Protein AF-A0A6A3J2Z6-F1 (afdb_monomer_lite)

Structure (mmCIF, N/CA/C/O backbone):
data_AF-A0A6A3J2Z6-F1
#
_entry.id   AF-A0A6A3J2Z6-F1
#
loop_
_atom_site.group_PDB
_atom_site.id
_atom_site.type_symbol
_atom_site.label_atom_id
_atom_site.label_alt_id
_atom_site.label_comp_id
_atom_site.label_asym_id
_atom_site.label_entity_id
_atom_site.label_seq_id
_atom_site.pdbx_PDB_ins_code
_atom_site.Cartn_x
_atom_site.Cartn_y
_atom_site.Cartn_z
_atom_site.occupancy
_atom_site.B_iso_or_equiv
_atom_site.auth_seq_id
_atom_site.auth_comp_id
_atom_site.auth_asym_id
_atom_site.auth_atom_id
_atom_site.pdbx_PDB_model_num
ATOM 1 N N . MET A 1 1 ? 20.392 -36.018 39.553 1.00 35.00 1 MET A N 1
ATOM 2 C CA . MET A 1 1 ? 20.629 -34.660 39.026 1.00 35.00 1 MET A CA 1
ATOM 3 C C . MET A 1 1 ? 20.339 -34.716 37.540 1.00 35.00 1 MET A C 1
ATOM 5 O O . MET A 1 1 ? 21.083 -35.356 36.814 1.00 35.00 1 MET A O 1
ATOM 9 N N . VAL A 1 2 ? 19.183 -34.194 37.135 1.00 28.31 2 VAL A N 1
ATOM 10 C CA . VAL A 1 2 ? 18.799 -34.062 35.722 1.00 28.31 2 VAL A CA 1
ATOM 11 C C . VAL A 1 2 ? 19.532 -32.827 35.190 1.00 28.31 2 VAL A C 1
ATOM 13 O O . VAL A 1 2 ? 19.501 -31.808 35.886 1.00 28.31 2 VAL A O 1
ATOM 16 N N . PRO A 1 3 ? 20.228 -32.885 34.041 1.00 30.48 3 PRO A N 1
ATOM 17 C CA . PRO A 1 3 ? 20.874 -31.704 33.498 1.00 30.48 3 PRO A CA 1
ATOM 18 C C . PRO A 1 3 ? 19.793 -30.725 33.042 1.00 30.48 3 PRO A C 1
ATOM 20 O O . PRO A 1 3 ? 18.889 -31.086 32.290 1.00 30.48 3 PRO A O 1
ATOM 23 N N . VAL A 1 4 ? 19.885 -29.495 33.537 1.00 34.03 4 VAL A N 1
ATOM 24 C CA . VAL A 1 4 ? 19.100 -28.358 33.064 1.00 34.03 4 VAL A CA 1
ATOM 25 C C . VAL A 1 4 ? 19.574 -28.057 31.645 1.00 34.03 4 VAL A C 1
ATOM 27 O O . VAL A 1 4 ? 20.723 -27.675 31.448 1.00 34.03 4 VAL A O 1
ATOM 30 N N . SER A 1 5 ? 18.709 -28.285 30.660 1.00 32.69 5 SER A N 1
ATOM 31 C CA . SER A 1 5 ? 18.915 -27.828 29.288 1.00 32.69 5 SER A CA 1
ATOM 32 C C . SER A 1 5 ? 18.876 -26.300 29.260 1.00 32.69 5 SER A C 1
ATOM 34 O O . SER A 1 5 ? 17.894 -25.701 29.704 1.00 32.69 5 SER A O 1
ATOM 36 N N . GLU A 1 6 ? 19.948 -25.691 28.758 1.00 30.75 6 GLU A N 1
ATOM 37 C CA . GLU A 1 6 ? 20.042 -24.259 28.475 1.00 30.75 6 GLU A CA 1
ATOM 38 C C . GLU A 1 6 ? 18.886 -23.795 27.567 1.00 30.75 6 GLU A C 1
ATOM 40 O O . GLU A 1 6 ? 18.442 -24.555 26.698 1.00 30.75 6 GLU A O 1
ATOM 45 N N . PRO A 1 7 ? 18.375 -22.562 27.736 1.00 38.91 7 PRO A N 1
ATOM 46 C CA . PRO A 1 7 ? 17.368 -22.021 26.839 1.00 38.91 7 PRO A CA 1
ATOM 47 C C . PRO A 1 7 ? 18.008 -21.784 25.468 1.00 38.91 7 PRO A C 1
ATOM 49 O O . PRO A 1 7 ? 18.935 -20.986 25.336 1.00 38.91 7 PRO A O 1
ATOM 52 N N . SER A 1 8 ? 17.507 -22.479 24.446 1.00 37.16 8 SER A N 1
ATOM 53 C CA . SER A 1 8 ? 17.857 -22.229 23.049 1.00 37.16 8 SER A CA 1
ATOM 54 C C . SER A 1 8 ? 17.660 -20.745 22.742 1.00 37.16 8 SER A C 1
ATOM 56 O O . SER A 1 8 ? 16.543 -20.234 22.862 1.00 37.16 8 SER A O 1
ATOM 58 N N . SER A 1 9 ? 18.736 -20.056 22.365 1.00 37.69 9 SER A N 1
ATOM 59 C CA . SER A 1 9 ? 18.684 -18.682 21.877 1.00 37.69 9 SER A CA 1
ATOM 60 C C . SER A 1 9 ? 17.656 -18.587 20.751 1.00 37.69 9 SER A C 1
ATOM 62 O O . SER A 1 9 ? 17.741 -19.324 19.770 1.00 37.69 9 SER A O 1
ATOM 64 N N . PHE A 1 10 ? 16.672 -17.707 20.912 1.00 38.03 10 PHE A N 1
ATOM 65 C CA . PHE A 1 10 ? 15.688 -17.385 19.886 1.00 38.03 10 PHE A CA 1
ATOM 66 C C . PHE A 1 10 ? 16.428 -16.741 18.707 1.00 38.03 10 PHE A C 1
ATOM 68 O O . PHE A 1 10 ? 16.748 -15.554 18.751 1.00 38.03 10 PHE A O 1
ATOM 75 N N . ASP A 1 11 ? 16.776 -17.534 17.695 1.00 44.59 11 ASP A N 1
ATOM 76 C CA . ASP A 1 11 ? 17.446 -17.037 16.496 1.00 44.59 11 ASP A CA 1
ATOM 77 C C . ASP A 1 11 ? 16.417 -16.349 15.592 1.00 44.59 11 ASP A C 1
ATOM 79 O O . ASP A 1 11 ? 15.784 -16.947 14.719 1.00 44.59 11 ASP A O 1
ATOM 83 N N . SER A 1 12 ? 16.207 -15.063 15.860 1.00 43.28 12 SER A N 1
ATOM 84 C CA . SER A 1 12 ? 15.332 -14.203 15.072 1.00 43.28 12 SER A CA 1
ATOM 85 C C . SER A 1 12 ? 15.779 -14.081 13.612 1.00 43.28 12 SER A C 1
ATOM 87 O O . SER A 1 12 ? 14.929 -13.827 12.767 1.00 43.28 12 SER A O 1
ATOM 89 N N . ALA A 1 13 ? 17.063 -14.290 13.291 1.00 43.94 13 ALA A N 1
ATOM 90 C CA . ALA A 1 13 ? 17.566 -14.181 11.921 1.00 43.94 13 ALA A CA 1
ATOM 91 C C . ALA A 1 13 ? 17.138 -15.380 11.058 1.00 43.94 13 ALA A C 1
ATOM 93 O O . ALA A 1 13 ? 16.646 -15.186 9.949 1.00 43.94 13 ALA A O 1
ATOM 94 N N . ALA A 1 14 ? 17.203 -16.600 11.599 1.00 47.66 14 ALA A N 1
ATOM 95 C CA . ALA A 1 14 ? 16.723 -17.805 10.911 1.00 47.66 14 ALA A CA 1
ATOM 96 C C . ALA A 1 14 ? 15.186 -17.852 10.747 1.00 47.66 14 ALA A C 1
ATOM 98 O O . ALA A 1 14 ? 14.664 -18.517 9.851 1.00 47.66 14 ALA A O 1
ATOM 99 N N . LEU A 1 15 ? 14.435 -17.156 11.611 1.00 48.47 15 LEU A N 1
ATOM 100 C CA . LEU A 1 15 ? 12.987 -16.963 11.446 1.00 48.47 15 LEU A CA 1
ATOM 101 C C . LEU A 1 15 ? 12.661 -15.902 10.386 1.00 48.47 15 LEU A C 1
ATOM 103 O O . LEU A 1 15 ? 11.693 -16.086 9.653 1.00 48.47 15 LEU A O 1
ATOM 107 N N . LEU A 1 16 ? 13.468 -14.838 10.279 1.00 51.69 16 LEU A N 1
ATOM 108 C CA . LEU A 1 16 ? 13.320 -13.792 9.258 1.00 51.69 16 LEU A CA 1
ATOM 109 C C . LEU A 1 16 ? 13.459 -14.331 7.831 1.00 51.69 16 LEU A C 1
ATOM 111 O O . LEU A 1 16 ? 12.714 -13.908 6.957 1.00 51.69 16 LEU A O 1
ATOM 115 N N . GLU A 1 17 ? 14.324 -15.325 7.620 1.00 54.25 17 GLU A N 1
ATOM 116 C CA . GLU A 1 17 ? 14.513 -16.001 6.325 1.00 54.25 17 GLU A CA 1
ATOM 117 C C . GLU A 1 17 ? 13.274 -16.803 5.859 1.00 54.25 17 GLU A C 1
ATOM 119 O O . GLU A 1 17 ? 13.189 -17.215 4.706 1.00 54.25 17 GLU A O 1
ATOM 124 N N . LYS A 1 18 ? 12.287 -17.028 6.743 1.00 63.25 18 LYS A N 1
ATOM 125 C CA . LYS A 1 18 ? 11.022 -17.722 6.431 1.00 63.25 18 LYS A CA 1
ATOM 126 C C . LYS A 1 18 ? 9.828 -16.792 6.207 1.00 63.25 18 LYS A C 1
ATOM 128 O O . LYS A 1 18 ? 8.737 -17.292 5.917 1.00 63.25 18 LYS A O 1
ATOM 133 N N . TYR A 1 19 ? 9.980 -15.486 6.400 1.00 77.88 19 TYR A N 1
ATOM 134 C CA . TYR A 1 19 ? 8.884 -14.534 6.229 1.00 77.88 19 TYR A CA 1
ATOM 135 C C . TYR A 1 19 ? 8.905 -13.910 4.843 1.00 77.88 19 TYR A C 1
ATOM 137 O O . TYR A 1 19 ? 9.951 -13.850 4.199 1.00 77.88 19 TYR A O 1
ATOM 145 N N . ALA A 1 20 ? 7.739 -13.448 4.396 1.00 84.50 20 ALA A N 1
ATOM 146 C CA . ALA A 1 20 ? 7.676 -12.715 3.149 1.00 84.50 20 ALA A CA 1
ATOM 147 C C . ALA A 1 20 ? 8.437 -11.391 3.273 1.00 84.50 20 ALA A C 1
ATOM 149 O O . ALA A 1 20 ? 8.492 -10.754 4.329 1.00 84.50 20 ALA A O 1
ATOM 150 N N . THR A 1 21 ? 8.997 -10.971 2.157 1.00 87.00 21 THR A N 1
ATOM 151 C CA . THR A 1 21 ? 9.512 -9.626 1.932 1.00 87.00 21 THR A CA 1
ATOM 152 C C . THR A 1 21 ? 8.430 -8.778 1.260 1.00 87.00 21 THR A C 1
ATOM 154 O O . THR A 1 21 ? 7.471 -9.345 0.731 1.00 87.00 21 THR A O 1
ATOM 157 N N . PRO A 1 22 ? 8.527 -7.438 1.250 1.00 86.38 22 PRO A N 1
ATOM 158 C CA . PRO A 1 22 ? 7.610 -6.604 0.474 1.00 86.38 22 PRO A CA 1
ATOM 159 C C . PRO A 1 22 ? 7.348 -7.085 -0.963 1.00 86.38 22 PRO A C 1
ATOM 161 O O . PRO A 1 22 ? 6.192 -7.078 -1.389 1.00 86.38 22 PRO A O 1
ATOM 164 N N . ALA A 1 23 ? 8.376 -7.559 -1.673 1.00 86.75 23 ALA A N 1
ATOM 165 C CA . ALA A 1 23 ? 8.265 -8.057 -3.043 1.00 86.75 23 ALA A CA 1
ATOM 166 C C . ALA A 1 23 ? 7.595 -9.439 -3.163 1.00 86.75 23 ALA A C 1
ATOM 168 O O . ALA A 1 23 ? 7.017 -9.750 -4.202 1.00 86.75 23 ALA A O 1
ATOM 169 N N . THR A 1 24 ? 7.668 -10.273 -2.121 1.00 88.19 24 THR A N 1
ATOM 170 C CA . THR A 1 24 ? 7.129 -11.650 -2.120 1.00 88.19 24 THR A CA 1
ATOM 171 C C . THR A 1 24 ? 5.833 -11.801 -1.318 1.00 88.19 24 THR A C 1
ATOM 173 O O . THR A 1 24 ? 5.233 -12.877 -1.295 1.00 88.19 24 THR A O 1
ATOM 176 N N . ALA A 1 25 ? 5.382 -10.731 -0.662 1.00 88.56 25 ALA A N 1
ATOM 177 C CA . ALA A 1 25 ? 4.194 -10.724 0.177 1.00 88.56 25 ALA A CA 1
ATOM 178 C C . ALA A 1 25 ? 2.913 -10.971 -0.618 1.00 88.56 25 ALA A C 1
ATOM 180 O O . ALA A 1 25 ? 2.627 -10.303 -1.613 1.00 88.56 25 ALA A O 1
ATOM 181 N N . ILE A 1 26 ? 2.077 -11.863 -0.092 1.00 88.19 26 ILE A N 1
ATOM 182 C CA . ILE A 1 26 ? 0.761 -12.150 -0.648 1.00 88.19 26 ILE A CA 1
ATOM 183 C C . ILE A 1 26 ? -0.185 -11.001 -0.287 1.00 88.19 26 ILE A C 1
ATOM 185 O O . ILE A 1 26 ? -0.311 -10.617 0.881 1.00 88.19 26 ILE A O 1
ATOM 189 N N . SER A 1 27 ? -0.882 -10.474 -1.290 1.00 87.62 27 SER A N 1
ATOM 190 C CA . SER A 1 27 ? -1.967 -9.517 -1.089 1.00 87.62 27 SER A CA 1
ATOM 191 C C . SER A 1 27 ? -3.128 -10.169 -0.334 1.00 87.62 27 SER A C 1
ATOM 193 O O . SER A 1 27 ? -3.641 -11.215 -0.735 1.00 87.62 27 SER A O 1
ATOM 195 N N . THR A 1 28 ? -3.598 -9.542 0.745 1.00 84.88 28 THR A N 1
ATOM 196 C CA . THR A 1 28 ? -4.831 -9.977 1.433 1.00 84.88 28 THR A CA 1
ATOM 197 C C . THR A 1 28 ? -6.108 -9.565 0.696 1.00 84.88 28 THR A C 1
ATOM 199 O O . THR A 1 28 ? -7.210 -9.996 1.060 1.00 84.88 28 THR A O 1
ATOM 202 N N . VAL A 1 29 ? -5.986 -8.733 -0.344 1.00 85.50 29 VAL A N 1
ATOM 203 C CA . VAL A 1 29 ? -7.112 -8.255 -1.145 1.00 85.50 29 VAL A CA 1
ATOM 204 C C . VAL A 1 29 ? -7.494 -9.322 -2.166 1.00 85.50 29 VAL A C 1
ATOM 206 O O . VAL A 1 29 ? -6.744 -9.636 -3.082 1.00 85.50 29 VAL A O 1
ATOM 209 N N . THR A 1 30 ? -8.708 -9.847 -2.034 1.00 85.00 30 THR A N 1
ATOM 210 C CA . THR A 1 30 ? -9.296 -10.800 -2.982 1.00 85.00 30 THR A CA 1
ATOM 211 C C . THR A 1 30 ? -10.281 -10.089 -3.901 1.00 85.00 30 THR A C 1
ATOM 213 O O . THR A 1 30 ? -10.909 -9.106 -3.508 1.00 85.00 30 THR A O 1
ATOM 216 N N . SER A 1 31 ? -10.420 -10.553 -5.143 1.00 85.50 31 SER A N 1
ATOM 217 C CA . SER A 1 31 ? -11.353 -9.957 -6.105 1.00 85.50 31 SER A CA 1
ATOM 218 C C . SER A 1 31 ? -12.804 -10.133 -5.636 1.00 85.50 31 SER A C 1
ATOM 220 O O . SER A 1 31 ? -13.314 -11.249 -5.561 1.00 85.50 31 SER A O 1
ATOM 222 N N . THR A 1 32 ? -13.479 -9.023 -5.333 1.00 83.44 32 THR A N 1
ATOM 223 C CA . THR A 1 32 ? -14.907 -8.976 -4.961 1.00 83.44 32 THR A CA 1
ATOM 224 C C . THR A 1 32 ? -15.777 -8.427 -6.088 1.00 83.44 32 THR A C 1
ATOM 226 O O . THR A 1 32 ? -16.997 -8.598 -6.091 1.00 83.44 32 THR A O 1
ATOM 229 N N . TYR A 1 33 ? -15.149 -7.792 -7.077 1.00 81.31 33 TYR A N 1
ATOM 230 C CA . TYR A 1 33 ? -15.789 -7.298 -8.284 1.00 81.31 33 TYR A CA 1
ATOM 231 C C . TYR A 1 33 ? -15.224 -8.046 -9.494 1.00 81.31 33 TYR A C 1
ATOM 233 O O . TYR A 1 33 ? -14.012 -8.214 -9.619 1.00 81.31 33 TYR A O 1
ATOM 241 N N . ARG A 1 34 ? -16.085 -8.489 -10.417 1.00 79.38 34 ARG A N 1
ATOM 242 C CA . ARG A 1 34 ? -15.624 -9.099 -11.676 1.00 79.38 34 ARG A CA 1
ATOM 243 C C . ARG A 1 34 ? -14.929 -8.038 -12.524 1.00 79.38 34 ARG A C 1
ATOM 245 O O . ARG A 1 34 ? -15.460 -6.944 -12.683 1.00 79.38 34 ARG A O 1
ATOM 252 N N . ASN A 1 35 ? -13.756 -8.335 -13.075 1.00 70.94 35 ASN A N 1
ATOM 253 C CA . ASN A 1 35 ? -13.040 -7.398 -13.944 1.00 70.94 35 ASN A CA 1
ATOM 254 C C . ASN A 1 35 ? -13.702 -7.360 -15.331 1.00 70.94 35 ASN A C 1
ATOM 256 O O . ASN A 1 35 ? -13.255 -8.025 -16.260 1.00 70.94 35 ASN A O 1
ATOM 260 N N . TRP A 1 36 ? -14.814 -6.632 -15.452 1.00 67.81 36 TRP A N 1
ATOM 261 C CA . TRP A 1 36 ? -15.445 -6.364 -16.742 1.00 67.81 36 TRP A CA 1
ATOM 262 C C . TRP A 1 36 ? -14.705 -5.228 -17.459 1.00 67.81 36 TRP A C 1
ATOM 264 O O . TRP A 1 36 ? -14.230 -4.266 -16.833 1.00 67.81 36 TRP A O 1
ATOM 274 N N . VAL A 1 37 ? -14.634 -5.336 -18.787 1.00 64.50 37 VAL A N 1
ATOM 275 C CA . VAL A 1 37 ? -14.368 -4.185 -19.653 1.00 64.50 37 VAL A CA 1
ATOM 276 C C . VAL A 1 37 ? -15.559 -3.245 -19.458 1.00 64.50 37 VAL A C 1
ATOM 278 O O . VAL A 1 37 ? -16.705 -3.673 -19.599 1.00 64.50 37 VAL A O 1
ATOM 281 N N . GLY A 1 38 ? -15.301 -2.019 -19.003 1.00 65.88 38 GLY A N 1
ATOM 282 C CA . GLY A 1 38 ? -16.355 -1.036 -18.752 1.00 65.88 38 GLY A CA 1
ATOM 283 C C . GLY A 1 38 ? -17.098 -0.642 -20.030 1.00 65.88 38 GLY A C 1
ATOM 284 O O . GLY A 1 38 ? -16.712 -1.075 -21.118 1.00 65.88 38 GLY A O 1
ATOM 285 N N . PRO A 1 39 ? -18.149 0.192 -19.931 1.00 65.50 39 PRO A N 1
ATOM 286 C CA . PRO A 1 39 ? -18.712 0.824 -21.115 1.00 65.50 39 PRO A CA 1
ATOM 287 C C . PRO A 1 39 ? -17.589 1.552 -21.861 1.00 65.50 39 PRO A C 1
ATOM 289 O O . PRO A 1 39 ? -16.815 2.295 -21.261 1.00 65.50 39 PRO A O 1
ATOM 292 N N . TRP A 1 40 ? -17.462 1.266 -23.156 1.00 58.56 40 TRP A N 1
ATOM 293 C CA . TRP A 1 40 ? -16.424 1.854 -23.994 1.00 58.56 40 TRP A CA 1
ATOM 294 C C . TRP A 1 40 ? -16.702 3.349 -24.163 1.00 58.56 40 TRP A C 1
ATOM 296 O O . TRP A 1 40 ? -17.740 3.728 -24.706 1.00 58.56 40 TRP A O 1
ATOM 306 N N . SER A 1 41 ? -15.779 4.185 -23.694 1.00 57.91 41 SER A N 1
ATOM 307 C CA . SER A 1 41 ? -15.794 5.629 -23.911 1.00 57.91 41 SER A CA 1
ATOM 308 C C . SER A 1 41 ? -14.766 5.987 -24.974 1.00 57.91 41 SER A C 1
ATOM 310 O O . SER A 1 41 ? -13.614 5.565 -24.896 1.00 57.91 41 SER A O 1
ATOM 312 N N . MET A 1 42 ? -15.157 6.793 -25.957 1.00 59.59 42 MET A N 1
ATOM 313 C CA . MET A 1 42 ? -14.209 7.303 -26.941 1.00 59.59 42 MET A CA 1
ATOM 314 C C . MET A 1 42 ? -13.412 8.451 -26.311 1.00 59.59 42 MET A C 1
ATOM 316 O O . MET A 1 42 ? -14.011 9.418 -25.842 1.00 59.59 42 MET A O 1
ATOM 320 N N . SER A 1 43 ? -12.077 8.355 -26.308 1.00 62.75 43 SER A N 1
ATOM 321 C CA . SER A 1 43 ? -11.201 9.442 -25.846 1.00 62.75 43 SER A CA 1
ATOM 322 C C . SER A 1 43 ? -11.527 10.765 -26.565 1.00 62.75 43 SER A C 1
ATOM 324 O O . SER A 1 43 ? -12.056 10.770 -27.678 1.00 62.75 43 SER A O 1
ATOM 326 N N . SER A 1 44 ? -11.230 11.913 -25.958 1.00 64.31 44 SER A N 1
ATOM 327 C CA . SER A 1 44 ? -11.282 13.197 -26.672 1.00 64.31 44 SER A CA 1
ATOM 328 C C . SER A 1 44 ? -10.069 13.407 -27.581 1.00 64.31 44 SER A C 1
ATOM 330 O O . SER A 1 44 ? -10.162 14.161 -28.546 1.00 64.31 44 SER A O 1
ATOM 332 N N . ASP A 1 45 ? -8.943 12.749 -27.285 1.00 64.44 45 ASP A N 1
ATOM 333 C CA . ASP A 1 45 ? -7.722 12.827 -28.088 1.00 64.44 45 ASP A CA 1
ATOM 334 C C . ASP A 1 45 ? -7.837 11.961 -29.350 1.00 64.44 45 ASP A C 1
ATOM 336 O O . ASP A 1 45 ? -8.479 10.907 -29.344 1.00 64.44 45 ASP A O 1
ATOM 340 N N . THR A 1 46 ? -7.213 12.393 -30.443 1.00 67.38 46 THR A N 1
ATOM 341 C CA . THR A 1 46 ? -7.186 11.674 -31.729 1.00 67.38 46 THR A CA 1
ATOM 342 C C . THR A 1 46 ? -5.994 10.723 -31.866 1.00 67.38 46 THR A C 1
ATOM 344 O O . THR A 1 46 ? -6.101 9.736 -32.599 1.00 67.38 46 THR A O 1
ATOM 347 N N . SER A 1 47 ? -4.942 10.941 -31.072 1.00 69.19 47 SER A N 1
ATOM 348 C CA . SER A 1 47 ? -3.762 10.084 -30.950 1.00 69.19 47 SER A CA 1
ATOM 349 C C . SER A 1 47 ? -3.196 10.077 -29.521 1.00 69.19 47 SER A C 1
ATOM 351 O O . SER A 1 47 ? -3.501 10.956 -28.705 1.00 69.19 47 SER A O 1
ATOM 353 N N . CYS A 1 48 ? -2.352 9.093 -29.203 1.00 70.00 48 CYS A N 1
ATOM 354 C CA . CYS A 1 48 ? -1.513 9.092 -28.003 1.00 70.00 48 CYS A CA 1
ATOM 355 C C . CYS A 1 48 ? -0.077 8.661 -28.324 1.00 70.00 48 CYS A C 1
ATOM 357 O O . CYS A 1 48 ? 0.142 7.846 -29.213 1.00 70.00 48 CYS A O 1
ATOM 359 N N . TYR A 1 49 ? 0.911 9.176 -27.590 1.00 70.62 49 TYR A N 1
ATOM 360 C CA . TYR A 1 49 ? 2.304 8.757 -27.767 1.00 70.62 49 TYR A CA 1
ATOM 361 C C . TYR A 1 49 ? 2.552 7.371 -27.175 1.00 70.62 49 TYR A C 1
ATOM 363 O O . TYR A 1 49 ? 2.023 7.029 -26.116 1.00 70.62 49 TYR A O 1
ATOM 371 N N . ARG A 1 50 ? 3.405 6.604 -27.852 1.00 72.50 50 ARG A N 1
ATOM 372 C CA . ARG A 1 50 ? 3.970 5.357 -27.352 1.00 72.50 50 ARG A CA 1
ATOM 373 C C . ARG A 1 50 ? 5.123 5.692 -26.423 1.00 72.50 50 ARG A C 1
ATOM 375 O O . ARG A 1 50 ? 6.083 6.351 -26.817 1.00 72.50 50 ARG A O 1
ATOM 382 N N . GLU A 1 51 ? 5.025 5.229 -25.186 1.00 73.06 51 GLU A N 1
ATOM 383 C CA . GLU A 1 51 ? 6.169 5.197 -24.286 1.00 73.06 51 GLU A CA 1
ATOM 384 C C . GLU A 1 51 ? 7.241 4.274 -24.877 1.00 73.06 51 GLU A C 1
ATOM 386 O O . GLU A 1 51 ? 6.924 3.178 -25.349 1.00 73.06 51 GLU A O 1
ATOM 391 N N . ALA A 1 52 ? 8.493 4.728 -24.878 1.00 78.75 52 ALA A N 1
ATOM 392 C CA . ALA A 1 52 ? 9.604 3.993 -25.456 1.00 78.75 52 ALA A CA 1
ATOM 393 C C . ALA A 1 52 ? 10.829 4.038 -24.544 1.00 78.75 52 ALA A C 1
ATOM 395 O O . ALA A 1 52 ? 11.202 5.104 -24.055 1.00 78.75 52 ALA A O 1
ATOM 396 N N . HIS A 1 53 ? 11.477 2.887 -24.381 1.00 77.00 53 HIS A N 1
ATOM 397 C CA . HIS A 1 53 ? 12.671 2.718 -23.553 1.00 77.00 53 HIS A CA 1
ATOM 398 C C . HIS A 1 53 ? 13.777 2.034 -24.351 1.00 77.00 53 HIS A C 1
ATOM 400 O O . HIS A 1 53 ? 13.512 1.133 -25.146 1.00 77.00 53 HIS A O 1
ATOM 406 N N . ILE A 1 54 ? 15.027 2.448 -24.158 1.00 81.38 54 ILE A N 1
ATOM 407 C CA . ILE A 1 54 ? 16.181 1.760 -24.749 1.00 81.38 54 ILE A CA 1
ATOM 408 C C . ILE A 1 54 ? 16.528 0.603 -23.810 1.00 81.38 54 ILE A C 1
ATOM 410 O O . ILE A 1 54 ? 17.129 0.842 -22.778 1.00 81.38 54 ILE A O 1
ATOM 414 N N . MET A 1 55 ? 16.125 -0.628 -24.136 1.00 79.12 55 MET A N 1
ATOM 415 C CA . MET A 1 55 ? 16.293 -1.788 -23.247 1.00 79.12 55 MET A CA 1
ATOM 416 C C . MET A 1 55 ? 16.714 -3.030 -24.026 1.00 79.12 55 MET A C 1
ATOM 418 O O . MET A 1 55 ? 16.199 -3.275 -25.116 1.00 79.12 55 MET A O 1
ATOM 422 N N . ASP A 1 56 ? 17.538 -3.893 -23.433 1.00 82.38 56 ASP A N 1
ATOM 423 C CA . ASP A 1 56 ? 17.948 -5.162 -24.055 1.00 82.38 56 ASP A CA 1
ATOM 424 C C . ASP A 1 56 ? 16.836 -6.215 -24.088 1.00 82.38 56 ASP A C 1
ATOM 426 O O . ASP A 1 56 ? 16.836 -7.090 -24.949 1.00 82.38 56 ASP A O 1
ATOM 430 N N . THR A 1 57 ? 15.841 -6.127 -23.204 1.00 87.44 57 THR A N 1
ATOM 431 C CA . THR A 1 57 ? 14.667 -7.017 -23.161 1.00 87.44 57 THR A CA 1
ATOM 432 C C . THR A 1 57 ? 13.406 -6.182 -22.989 1.00 87.44 57 THR A C 1
ATOM 434 O O . THR A 1 57 ? 13.363 -5.322 -22.114 1.00 87.44 57 THR A O 1
ATOM 437 N N . CYS A 1 58 ? 12.390 -6.417 -23.823 1.00 84.81 58 CYS A N 1
ATOM 438 C CA . CYS A 1 58 ? 11.134 -5.680 -23.732 1.00 84.81 58 CYS A CA 1
ATOM 439 C C . CYS A 1 58 ? 10.178 -6.310 -22.714 1.00 84.81 58 CYS A C 1
ATOM 441 O O . CYS A 1 58 ? 10.013 -7.533 -22.722 1.00 84.81 58 CYS A O 1
ATOM 443 N N . PRO A 1 59 ? 9.528 -5.498 -21.859 1.00 84.25 59 PRO A N 1
ATOM 444 C CA . PRO A 1 59 ? 8.430 -5.962 -21.017 1.00 84.25 59 PRO A CA 1
ATOM 445 C C . PRO A 1 59 ? 7.262 -6.519 -21.846 1.00 84.25 59 PRO A C 1
ATOM 447 O O . PRO A 1 59 ? 7.118 -6.198 -23.021 1.00 84.25 59 PRO A O 1
ATOM 450 N N . ARG A 1 60 ? 6.372 -7.301 -21.219 1.00 79.88 60 ARG A N 1
ATOM 451 C CA . ARG A 1 60 ? 5.280 -8.032 -21.904 1.00 79.88 60 ARG A CA 1
ATOM 452 C C . ARG A 1 60 ? 4.312 -7.193 -22.747 1.00 79.88 60 ARG A C 1
ATOM 454 O O . ARG A 1 60 ? 3.668 -7.772 -23.604 1.00 79.88 60 ARG A O 1
ATOM 461 N N . ASN A 1 61 ? 4.196 -5.893 -22.484 1.00 77.62 61 ASN A N 1
ATOM 462 C CA . ASN A 1 61 ? 3.303 -4.980 -23.213 1.00 77.62 61 ASN A CA 1
ATOM 463 C C . ASN A 1 61 ? 4.090 -4.009 -24.109 1.00 77.62 61 ASN A C 1
ATOM 465 O O . ASN A 1 61 ? 3.624 -2.904 -24.379 1.00 77.62 61 ASN A O 1
ATOM 469 N N . PHE A 1 62 ? 5.330 -4.355 -24.457 1.00 84.25 62 PHE A N 1
ATOM 470 C CA . PHE A 1 62 ? 6.199 -3.549 -25.299 1.00 84.25 62 PHE A CA 1
ATOM 471 C C . PHE A 1 62 ? 6.724 -4.392 -26.459 1.00 84.25 62 PHE A C 1
ATOM 473 O O . PHE A 1 62 ? 7.296 -5.463 -26.258 1.00 84.25 62 PHE A O 1
ATOM 480 N N . ASP A 1 63 ? 6.630 -3.840 -27.660 1.00 85.56 63 ASP A N 1
ATOM 481 C CA . ASP A 1 63 ? 7.199 -4.415 -28.866 1.00 85.56 63 ASP A CA 1
ATOM 482 C C . ASP A 1 63 ? 8.633 -3.940 -29.088 1.00 85.56 63 ASP A C 1
ATOM 484 O O . ASP A 1 63 ? 8.987 -2.774 -28.876 1.00 85.56 63 ASP A O 1
ATOM 488 N N . ARG A 1 64 ? 9.475 -4.853 -29.575 1.00 87.19 64 ARG A N 1
ATOM 489 C CA . ARG A 1 64 ? 10.840 -4.542 -29.997 1.00 87.19 64 ARG A CA 1
ATOM 490 C C . ARG A 1 64 ? 10.820 -3.773 -31.316 1.00 87.19 64 ARG A C 1
ATOM 492 O O . ARG A 1 64 ? 10.419 -4.302 -32.349 1.00 87.19 64 ARG A O 1
ATOM 499 N N . ASN A 1 65 ? 11.388 -2.572 -31.309 1.00 82.06 65 ASN A N 1
ATOM 500 C CA . ASN A 1 65 ? 11.797 -1.881 -32.523 1.00 82.06 65 ASN A CA 1
ATOM 501 C C . ASN A 1 65 ? 13.265 -2.206 -32.843 1.00 82.06 65 ASN A C 1
ATOM 503 O O . ASN A 1 65 ? 14.187 -1.640 -32.251 1.00 82.06 65 ASN A O 1
ATOM 507 N N . GLU A 1 66 ? 13.470 -3.114 -33.799 1.00 81.94 66 GLU A N 1
ATOM 508 C CA . GLU A 1 66 ? 14.794 -3.596 -34.234 1.00 81.94 66 GLU A CA 1
ATOM 509 C C . GLU A 1 66 ? 15.671 -2.498 -34.864 1.00 81.94 66 GLU A C 1
ATOM 511 O O . GLU A 1 66 ? 16.895 -2.597 -34.863 1.00 81.94 66 GLU A O 1
ATOM 516 N N . LEU A 1 67 ? 15.073 -1.433 -35.414 1.00 78.81 67 LEU A N 1
ATOM 517 C CA . LEU A 1 67 ? 15.830 -0.364 -36.079 1.00 78.81 67 LEU A CA 1
ATOM 518 C C . LEU A 1 67 ? 16.500 0.582 -35.081 1.00 78.81 67 LEU A C 1
ATOM 520 O O . LEU A 1 67 ? 17.559 1.138 -35.368 1.00 78.81 67 LEU A O 1
ATOM 524 N N . THR A 1 68 ? 15.869 0.792 -33.930 1.00 76.00 68 THR A N 1
ATOM 525 C CA . THR A 1 68 ? 16.318 1.743 -32.907 1.00 76.00 68 THR A CA 1
ATOM 526 C C . THR A 1 68 ? 16.782 1.057 -31.624 1.00 76.00 68 THR A C 1
ATOM 528 O O . THR A 1 68 ? 17.216 1.751 -30.710 1.00 76.00 68 THR A O 1
ATOM 531 N N . ASN A 1 69 ? 16.717 -0.281 -31.549 1.00 79.56 69 ASN A N 1
ATOM 532 C CA . ASN A 1 69 ? 16.978 -1.072 -30.340 1.00 79.56 69 ASN A CA 1
ATOM 533 C C . ASN A 1 69 ? 16.208 -0.546 -29.122 1.00 79.56 69 ASN A C 1
ATOM 535 O O . ASN A 1 69 ? 16.743 -0.406 -28.024 1.00 79.56 69 ASN A O 1
ATOM 539 N N . THR A 1 70 ? 14.930 -0.234 -29.324 1.00 81.00 70 THR A N 1
ATOM 540 C CA . THR A 1 70 ? 14.061 0.297 -28.269 1.00 81.00 70 THR A CA 1
ATOM 541 C C . THR A 1 70 ? 12.809 -0.553 -28.120 1.00 81.00 70 THR A C 1
ATOM 543 O O . THR A 1 70 ? 12.388 -1.229 -29.055 1.00 81.00 70 THR A O 1
ATOM 546 N N . CYS A 1 71 ? 12.241 -0.550 -26.924 1.00 81.94 71 CYS A N 1
ATOM 547 C CA . CYS A 1 71 ? 10.991 -1.204 -26.573 1.00 81.94 71 CYS A CA 1
ATOM 548 C C . CYS A 1 71 ? 9.890 -0.160 -26.572 1.00 81.94 71 CYS A C 1
ATOM 550 O O . CYS A 1 71 ? 10.017 0.833 -25.860 1.00 81.94 71 CYS A O 1
ATOM 552 N N . TRP A 1 72 ? 8.852 -0.349 -27.383 1.00 80.88 72 TRP A N 1
ATOM 553 C CA . TRP A 1 72 ? 7.761 0.609 -27.566 1.00 80.88 72 TRP A CA 1
ATOM 554 C C . TRP A 1 72 ? 6.474 -0.006 -27.057 1.00 80.88 72 TRP A C 1
ATOM 556 O O . TRP A 1 72 ? 6.139 -1.115 -27.453 1.00 80.88 72 TRP A O 1
ATOM 566 N N . THR A 1 73 ? 5.748 0.703 -26.199 1.00 81.00 73 THR A N 1
ATOM 567 C CA . THR A 1 73 ? 4.497 0.187 -25.634 1.00 81.00 73 THR A CA 1
ATOM 568 C C . THR A 1 73 ? 3.519 -0.194 -26.747 1.00 81.00 73 THR A C 1
ATOM 570 O O . THR A 1 73 ? 3.444 0.489 -27.776 1.00 81.00 73 THR A O 1
ATOM 573 N N . GLU A 1 74 ? 2.799 -1.296 -26.570 1.00 82.25 74 GLU A N 1
ATOM 574 C CA . GLU A 1 74 ? 1.722 -1.705 -27.466 1.00 82.25 74 GLU A CA 1
ATOM 575 C C . GLU A 1 74 ? 0.632 -0.629 -27.504 1.00 82.25 74 GLU A C 1
ATOM 577 O O . GLU A 1 74 ? 0.331 0.041 -26.508 1.00 82.25 74 GLU A O 1
ATOM 582 N N . CYS A 1 75 ? 0.014 -0.456 -28.670 1.00 79.50 75 CYS A N 1
ATOM 583 C CA . CYS A 1 75 ? -1.050 0.520 -28.798 1.00 79.50 75 CYS A CA 1
ATOM 584 C C . CYS A 1 75 ? -2.318 0.089 -28.043 1.00 79.50 75 CYS A C 1
ATOM 586 O O . CYS A 1 75 ? -2.789 -1.040 -28.201 1.00 79.50 75 CYS A O 1
ATOM 588 N N . PRO A 1 76 ? -2.929 0.986 -27.245 1.00 75.00 76 PRO A N 1
ATOM 589 C CA . PRO A 1 76 ? -4.143 0.656 -26.515 1.00 75.00 76 PRO A CA 1
ATOM 590 C C . PRO A 1 76 ? -5.313 0.447 -27.483 1.00 75.00 76 PRO A C 1
ATOM 592 O O . PRO A 1 76 ? -5.360 1.029 -28.565 1.00 75.00 76 PRO A O 1
ATOM 595 N N . MET A 1 77 ? -6.333 -0.303 -27.055 1.00 73.12 77 MET A N 1
ATOM 596 C CA . MET A 1 77 ? -7.524 -0.574 -27.879 1.00 73.12 77 MET A CA 1
ATOM 597 C C . MET A 1 77 ? -8.261 0.691 -28.360 1.00 73.12 77 MET A C 1
ATOM 599 O O . MET A 1 77 ? -8.970 0.640 -29.362 1.00 73.12 77 MET A O 1
ATOM 603 N N . GLU A 1 78 ? -8.119 1.820 -27.659 1.00 70.94 78 GLU A N 1
ATOM 604 C CA . GLU A 1 78 ? -8.682 3.119 -28.067 1.00 70.94 78 GLU A CA 1
ATOM 605 C C . GLU A 1 78 ? -7.978 3.717 -29.298 1.00 70.94 78 GLU A C 1
ATOM 607 O O . GLU A 1 78 ? -8.608 4.419 -30.092 1.00 70.94 78 GLU A O 1
ATOM 612 N N . PHE A 1 79 ? -6.692 3.408 -29.473 1.00 77.94 79 PHE A N 1
ATOM 613 C CA . PHE A 1 79 ? -5.825 3.908 -30.537 1.00 77.94 79 PHE A CA 1
ATOM 614 C C . PHE A 1 79 ? -5.055 2.747 -31.181 1.00 77.94 79 PHE A C 1
ATOM 616 O O . PHE A 1 79 ? -3.837 2.701 -31.093 1.00 77.94 79 PHE A O 1
ATOM 623 N N . PRO A 1 80 ? -5.729 1.766 -31.802 1.00 79.94 80 PRO A N 1
ATOM 624 C CA . PRO A 1 80 ? -5.119 0.472 -32.105 1.00 79.94 80 PRO A CA 1
ATOM 625 C C . PRO A 1 80 ? -4.151 0.488 -33.299 1.00 79.94 80 PRO A C 1
ATOM 627 O O . PRO A 1 80 ? -3.608 -0.560 -33.637 1.00 79.94 80 PRO A O 1
ATOM 630 N N . LEU A 1 81 ? -3.977 1.618 -33.995 1.00 81.19 81 LEU A N 1
ATOM 631 C CA . LEU A 1 81 ? -3.057 1.710 -35.127 1.00 81.19 81 LEU A CA 1
ATOM 632 C C . LEU A 1 81 ? -1.722 2.308 -34.699 1.00 81.19 81 LEU A C 1
ATOM 634 O O . LEU A 1 81 ? -1.664 3.449 -34.248 1.00 81.19 81 LEU A O 1
ATOM 638 N N . GLU A 1 82 ? -0.646 1.565 -34.931 1.00 78.56 82 GLU A N 1
ATOM 639 C CA . GLU A 1 82 ? 0.719 2.048 -34.750 1.00 78.56 82 GLU A CA 1
ATOM 640 C C . GLU A 1 82 ? 1.123 2.992 -35.886 1.00 78.56 82 GLU A C 1
ATOM 642 O O . GLU A 1 82 ? 1.148 2.615 -37.059 1.00 78.56 82 GLU A O 1
ATOM 647 N N . CYS A 1 83 ? 1.478 4.221 -35.526 1.00 76.12 83 CYS A N 1
ATOM 648 C CA . CYS A 1 83 ? 1.951 5.256 -36.431 1.00 76.12 83 CYS A CA 1
ATOM 649 C C . CYS A 1 83 ? 3.275 5.838 -35.921 1.00 76.12 83 CYS A C 1
ATOM 651 O O . CYS A 1 83 ? 3.341 6.921 -35.337 1.00 76.12 83 CYS A O 1
ATOM 653 N N . GLY A 1 84 ? 4.365 5.090 -36.096 1.00 75.88 84 GLY A N 1
ATOM 654 C CA . GLY A 1 84 ? 5.645 5.480 -35.509 1.00 75.88 84 GLY A CA 1
ATOM 655 C C . GLY A 1 84 ? 5.516 5.614 -33.989 1.00 75.88 84 GLY A C 1
ATOM 656 O O . GLY A 1 84 ? 5.035 4.687 -33.337 1.00 75.88 84 GLY A O 1
ATOM 657 N N . MET A 1 85 ? 5.990 6.732 -33.423 1.00 69.88 85 MET A N 1
ATOM 658 C CA . MET A 1 85 ? 5.973 6.980 -31.969 1.00 69.88 85 MET A CA 1
ATOM 659 C C . MET A 1 85 ? 4.569 7.254 -31.419 1.00 69.88 85 MET A C 1
ATOM 661 O O . MET A 1 85 ? 4.427 7.583 -30.244 1.00 69.88 85 MET A O 1
ATOM 665 N N . GLU A 1 86 ? 3.534 7.156 -32.246 1.00 69.88 86 GLU A N 1
ATOM 666 C CA . GLU A 1 86 ? 2.157 7.443 -31.883 1.00 69.88 86 GLU A CA 1
ATOM 667 C C . GLU A 1 86 ? 1.258 6.235 -32.145 1.00 69.88 86 GLU A C 1
ATOM 669 O O . GLU A 1 86 ? 1.531 5.369 -32.976 1.00 69.88 86 GLU A O 1
ATOM 674 N N . CYS A 1 87 ? 0.162 6.205 -31.410 1.00 77.06 87 CYS A N 1
ATOM 675 C CA . CYS A 1 87 ? -0.974 5.333 -31.593 1.00 77.06 87 CYS A CA 1
ATOM 676 C C . CYS A 1 87 ? -2.142 6.200 -32.042 1.00 77.06 87 CYS A C 1
ATOM 678 O O . CYS A 1 87 ? -2.477 7.186 -31.378 1.00 77.06 87 CYS A O 1
ATOM 680 N N . VAL A 1 88 ? -2.769 5.838 -33.155 1.00 77.81 88 VAL A N 1
ATOM 681 C CA . VAL A 1 88 ? -3.864 6.598 -33.766 1.00 77.81 88 VAL A CA 1
ATOM 682 C C . VAL A 1 88 ? -5.119 5.735 -33.895 1.00 77.81 88 VAL A C 1
ATOM 684 O O . VAL A 1 88 ? -5.100 4.510 -33.741 1.00 77.81 88 VAL A O 1
ATOM 687 N N . ARG A 1 89 ? -6.262 6.368 -34.157 1.00 80.12 89 ARG A N 1
ATOM 688 C CA . ARG A 1 89 ? -7.525 5.646 -34.379 1.00 80.12 89 ARG A CA 1
ATOM 689 C C . ARG A 1 89 ? -7.525 4.945 -35.732 1.00 80.12 89 ARG A C 1
ATOM 691 O O . ARG A 1 89 ? -6.881 5.408 -36.663 1.00 80.12 89 ARG A O 1
ATOM 698 N N . GLN A 1 90 ? -8.366 3.916 -35.881 1.00 69.38 90 GLN A N 1
ATOM 699 C CA . GLN A 1 90 ? -8.502 3.136 -37.128 1.00 69.38 90 GLN A CA 1
ATOM 700 C C . GLN A 1 90 ? -8.807 3.956 -38.396 1.00 69.38 90 GLN A C 1
ATOM 702 O O . GLN A 1 90 ? -8.606 3.456 -39.496 1.00 69.38 90 GLN A O 1
ATOM 707 N N . ASN A 1 91 ? -9.265 5.203 -38.249 1.00 70.25 91 ASN A N 1
ATOM 708 C CA . ASN A 1 91 ? -9.609 6.101 -39.353 1.00 70.25 91 ASN A CA 1
ATOM 709 C C . ASN A 1 91 ? -8.759 7.386 -39.389 1.00 70.25 91 ASN A C 1
ATOM 711 O O . ASN A 1 91 ? -9.080 8.295 -40.154 1.00 70.25 91 ASN A O 1
ATOM 715 N N . SER A 1 92 ? -7.731 7.498 -38.543 1.00 67.25 92 SER A N 1
ATOM 716 C CA . SER A 1 92 ? -6.809 8.637 -38.545 1.00 67.25 92 SER A CA 1
ATOM 717 C C . SER A 1 92 ? -5.709 8.427 -39.587 1.00 67.25 92 SER A C 1
ATOM 719 O O . SER A 1 92 ? -5.237 7.307 -39.787 1.00 67.25 92 SER A O 1
ATOM 721 N N . ASP A 1 93 ? -5.299 9.503 -40.256 1.00 66.88 93 ASP A N 1
ATOM 722 C CA . ASP A 1 93 ? -4.215 9.460 -41.237 1.00 66.88 93 ASP A CA 1
ATOM 723 C C . ASP A 1 93 ? -2.860 9.619 -40.532 1.00 66.88 93 ASP A C 1
ATOM 725 O O . ASP A 1 93 ? -2.551 10.671 -39.971 1.00 66.88 93 ASP A O 1
ATOM 729 N N . CYS A 1 94 ? -2.042 8.568 -40.596 1.00 64.88 94 CYS A N 1
ATOM 730 C CA . CYS A 1 94 ? -0.713 8.515 -39.988 1.00 64.88 94 CYS A CA 1
ATOM 731 C C . CYS A 1 94 ? 0.250 9.598 -40.535 1.00 64.88 94 CYS A C 1
ATOM 733 O O . CYS A 1 94 ? 1.254 9.929 -39.908 1.00 64.88 94 CYS A O 1
ATOM 735 N N . GLY A 1 95 ? -0.052 10.202 -41.691 1.00 54.19 95 GLY A N 1
ATOM 736 C CA . GLY A 1 95 ? 0.792 11.225 -42.313 1.00 54.19 95 GLY A CA 1
ATOM 737 C C . GLY A 1 95 ? 0.682 12.647 -41.740 1.00 54.19 95 GLY A C 1
ATOM 738 O O . GLY A 1 95 ? 1.533 13.472 -42.076 1.00 54.19 95 GLY A O 1
ATOM 739 N N . LEU A 1 96 ? -0.335 12.968 -40.922 1.00 46.97 96 LEU A N 1
ATOM 740 C CA . LEU A 1 96 ? -0.672 14.364 -40.574 1.00 46.97 96 LEU A CA 1
ATOM 741 C C . LEU A 1 96 ? -0.569 14.735 -39.079 1.00 46.97 96 LEU A C 1
ATOM 743 O O . LEU A 1 96 ? -0.655 15.920 -38.761 1.00 46.97 96 LEU A O 1
ATOM 747 N N . GLU A 1 97 ? -0.377 13.772 -38.171 1.00 45.12 97 GLU A N 1
ATOM 748 C CA . GLU A 1 97 ? -0.518 13.975 -36.712 1.00 45.12 97 GLU A CA 1
ATOM 749 C C . GLU A 1 97 ? 0.795 14.097 -35.914 1.00 45.12 97 GLU A C 1
ATOM 751 O O . GLU A 1 97 ? 0.746 14.203 -34.696 1.00 45.12 97 GLU A O 1
ATOM 756 N N . VAL A 1 98 ? 1.961 14.241 -36.564 1.00 41.72 98 VAL A N 1
ATOM 757 C CA . VAL A 1 98 ? 3.279 14.419 -35.892 1.00 41.72 98 VAL A CA 1
ATOM 758 C C . VAL A 1 98 ? 3.451 15.825 -35.260 1.00 41.72 98 VAL A C 1
ATOM 760 O O . VAL A 1 98 ? 4.536 16.411 -35.244 1.00 41.72 98 VAL A O 1
ATOM 763 N N . SER A 1 99 ? 2.379 16.443 -34.757 1.00 34.56 99 SER A N 1
ATOM 764 C CA . SER A 1 99 ? 2.400 17.797 -34.196 1.00 34.56 99 SER A CA 1
ATOM 765 C C . SER A 1 99 ? 2.392 17.799 -32.664 1.00 34.56 99 SER A C 1
ATOM 767 O O . SER A 1 99 ? 1.348 17.788 -32.019 1.00 34.56 99 SER A O 1
ATOM 769 N N . SER A 1 100 ? 3.597 17.917 -32.104 1.00 34.41 100 SER A N 1
ATOM 770 C CA . SER A 1 100 ? 3.916 18.606 -30.844 1.00 34.41 100 SER A CA 1
ATOM 771 C C . SER A 1 100 ? 3.025 18.328 -29.617 1.00 34.41 100 SER A C 1
ATOM 773 O O . SER A 1 100 ? 2.163 19.137 -29.271 1.00 34.41 100 SER A O 1
ATOM 775 N N . LYS A 1 101 ? 3.370 17.312 -28.818 1.00 36.31 101 LYS A N 1
ATOM 776 C CA . LYS A 1 101 ? 3.219 17.395 -27.349 1.00 36.31 101 LYS A CA 1
ATOM 777 C C . LYS A 1 101 ? 4.568 17.128 -26.672 1.00 36.31 101 LYS A C 1
ATOM 779 O O . LYS A 1 101 ? 4.799 16.094 -26.060 1.00 36.31 101 LYS A O 1
ATOM 784 N N . VAL A 1 102 ? 5.483 18.088 -26.818 1.00 30.31 102 VAL A N 1
ATOM 785 C CA . VAL A 1 102 ? 6.749 18.137 -26.073 1.00 30.31 102 VAL A CA 1
ATOM 786 C C . VAL A 1 102 ? 6.439 18.404 -24.596 1.00 30.31 102 VAL A C 1
ATOM 788 O O . VAL A 1 102 ? 5.875 19.439 -24.254 1.00 30.31 102 VAL A O 1
ATOM 791 N N . SER A 1 103 ? 6.842 17.461 -23.746 1.00 26.81 103 SER A N 1
ATOM 792 C CA . SER A 1 103 ? 7.175 17.652 -22.329 1.00 26.81 103 SER A CA 1
ATOM 793 C C . SER A 1 103 ? 6.085 18.239 -21.423 1.00 26.81 103 SER A C 1
ATOM 795 O O . SER A 1 103 ? 6.134 19.403 -21.034 1.00 26.81 103 SER A O 1
ATOM 797 N N . ALA A 1 104 ? 5.170 17.386 -20.956 1.00 26.77 104 ALA A N 1
ATOM 798 C CA . ALA A 1 104 ? 4.396 17.644 -19.734 1.00 26.77 104 ALA A CA 1
ATOM 799 C C . ALA A 1 104 ? 4.319 16.409 -18.812 1.00 26.77 104 ALA A C 1
ATOM 801 O O . ALA A 1 104 ? 3.366 16.245 -18.050 1.00 26.77 104 ALA A O 1
ATOM 802 N N . LEU A 1 105 ? 5.321 15.526 -18.883 1.00 31.06 105 LEU A N 1
ATOM 803 C CA . LEU A 1 105 ? 5.251 14.165 -18.338 1.00 31.06 105 LEU A CA 1
ATOM 804 C C . LEU A 1 105 ? 5.334 14.028 -16.809 1.00 31.06 105 LEU A C 1
ATOM 806 O O . LEU A 1 105 ? 5.263 12.914 -16.318 1.00 31.06 105 LEU A O 1
ATOM 810 N N . VAL A 1 106 ? 5.372 15.114 -16.032 1.00 33.22 106 VAL A N 1
ATOM 811 C CA . VAL A 1 106 ? 5.296 15.008 -14.555 1.00 33.22 106 VAL A CA 1
ATOM 812 C C . VAL A 1 106 ? 4.107 15.770 -13.952 1.00 33.22 106 VAL A C 1
ATOM 814 O O . VAL A 1 106 ? 3.733 15.527 -12.812 1.00 33.22 106 VAL A O 1
ATOM 817 N N . MET A 1 107 ? 3.427 16.647 -14.703 1.00 26.33 107 MET A N 1
ATOM 818 C CA . MET A 1 107 ? 2.385 17.525 -14.130 1.00 26.33 107 MET A CA 1
ATOM 819 C C . MET A 1 107 ? 1.048 17.531 -14.888 1.00 26.33 107 MET A C 1
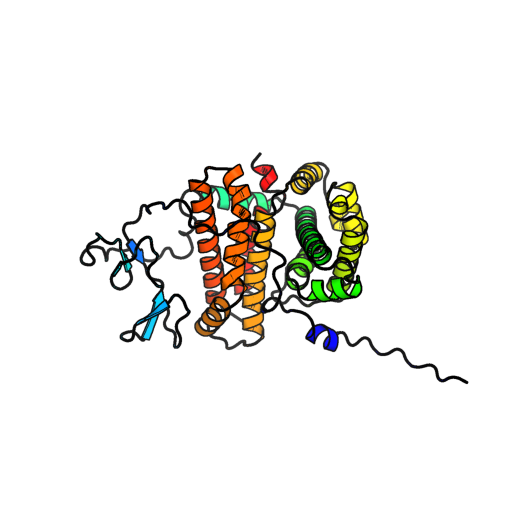ATOM 821 O O . MET A 1 107 ? 0.150 18.269 -14.499 1.00 26.33 107 MET A O 1
ATOM 825 N N . ALA A 1 108 ? 0.870 16.726 -15.942 1.00 28.75 108 ALA A N 1
ATOM 826 C CA . ALA A 1 108 ? -0.354 16.749 -16.760 1.00 28.75 108 ALA A CA 1
ATOM 827 C C . ALA A 1 108 ? -1.284 15.527 -16.611 1.00 28.75 108 ALA A C 1
ATOM 829 O O . ALA A 1 108 ? -2.354 15.517 -17.214 1.00 28.75 108 ALA A O 1
ATOM 830 N N . ILE A 1 109 ? -0.931 14.508 -15.817 1.00 32.94 109 ILE A N 1
ATOM 831 C CA . ILE A 1 109 ? -1.645 13.214 -15.864 1.00 32.94 109 ILE A CA 1
ATOM 832 C C . ILE A 1 109 ? -2.932 13.185 -15.016 1.00 32.94 109 ILE A C 1
ATOM 834 O O . ILE A 1 109 ? -3.835 12.402 -15.305 1.00 32.94 109 ILE A O 1
ATOM 838 N N . PHE A 1 110 ? -3.126 14.102 -14.061 1.00 34.28 110 PHE A N 1
ATOM 839 C CA . PHE A 1 110 ? -4.424 14.241 -13.381 1.00 34.28 110 PHE A CA 1
ATOM 840 C C . PHE A 1 110 ? -5.412 15.064 -14.221 1.00 34.28 110 PHE A C 1
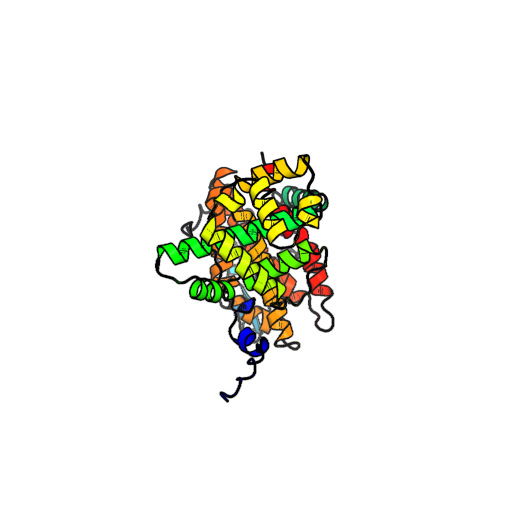ATOM 842 O O . PHE A 1 110 ? -5.875 16.110 -13.776 1.00 34.28 110 PHE A O 1
ATOM 849 N N . GLY A 1 111 ? -5.737 14.612 -15.435 1.00 27.33 111 GLY A N 1
ATOM 850 C CA . GLY A 1 111 ? -6.657 15.282 -16.361 1.00 27.33 111 GLY A CA 1
ATOM 851 C C . GLY A 1 111 ? -7.826 15.984 -15.654 1.00 27.33 111 GLY A C 1
ATOM 852 O O . GLY A 1 111 ? -8.601 15.340 -14.955 1.00 27.33 111 GLY A O 1
ATOM 853 N N . THR A 1 112 ? -7.833 17.317 -15.782 1.00 29.03 112 THR A N 1
ATOM 854 C CA . THR A 1 112 ? -8.870 18.369 -15.621 1.00 29.03 112 THR A CA 1
ATOM 855 C C . THR A 1 112 ? -10.075 18.206 -14.673 1.00 29.03 112 THR A C 1
ATOM 857 O O . THR A 1 112 ? -10.541 19.222 -14.164 1.00 29.03 112 THR A O 1
ATOM 860 N N . ALA A 1 113 ? -10.554 17.007 -14.351 1.00 28.61 113 ALA A N 1
ATOM 861 C CA . ALA A 1 113 ? -11.536 16.752 -13.295 1.00 28.61 113 ALA A CA 1
ATOM 862 C C . ALA A 1 113 ? -10.879 16.336 -11.963 1.00 28.61 113 ALA A C 1
ATOM 864 O O . ALA A 1 113 ? -11.339 16.730 -10.893 1.00 28.61 113 ALA A O 1
ATOM 865 N N . THR A 1 114 ? -9.767 15.591 -12.002 1.00 34.50 114 THR A N 1
ATOM 866 C CA . THR A 1 114 ? -9.130 15.046 -10.788 1.00 34.50 114 THR A CA 1
ATOM 867 C C . THR A 1 114 ? -8.135 15.987 -10.113 1.00 34.50 114 THR A C 1
ATOM 869 O O . THR A 1 114 ? -7.971 15.880 -8.907 1.00 34.50 114 THR A O 1
ATOM 872 N N . PHE A 1 115 ? -7.506 16.945 -10.808 1.00 32.22 115 PHE A N 1
ATOM 873 C CA . PHE A 1 115 ? -6.557 17.878 -10.165 1.00 32.22 115 PHE A CA 1
ATOM 874 C C . PHE A 1 115 ? -7.198 18.745 -9.067 1.00 32.22 115 PHE A C 1
ATOM 876 O O . PHE A 1 115 ? -6.531 19.064 -8.084 1.00 32.22 115 PHE A O 1
ATOM 883 N N . GLY A 1 116 ? -8.479 19.106 -9.206 1.00 33.22 116 GLY A N 1
ATOM 884 C CA . GLY A 1 116 ? -9.215 19.823 -8.159 1.00 33.22 116 GLY A CA 1
ATOM 885 C C . GLY A 1 116 ? -9.348 18.972 -6.897 1.00 33.22 116 GLY A C 1
ATOM 886 O O . GLY A 1 116 ? -8.912 19.382 -5.823 1.00 33.22 116 GLY A O 1
ATOM 887 N N . VAL A 1 117 ? -9.833 17.738 -7.067 1.00 36.91 117 VAL A N 1
ATOM 888 C CA . VAL A 1 117 ? -10.030 16.771 -5.979 1.00 36.91 117 VAL A CA 1
ATOM 889 C C . VAL A 1 117 ? -8.692 16.346 -5.363 1.00 36.91 117 VAL A C 1
ATOM 891 O O . VAL A 1 117 ? -8.567 16.340 -4.149 1.00 36.91 117 VAL A O 1
ATOM 894 N N . VAL A 1 118 ? -7.651 16.082 -6.162 1.00 38.47 118 VAL A N 1
ATOM 895 C CA . VAL A 1 118 ? -6.291 15.715 -5.707 1.00 38.47 118 VAL A CA 1
ATOM 896 C C . VAL A 1 118 ? -5.592 16.878 -4.998 1.00 38.47 118 VAL A C 1
ATOM 898 O O . VAL A 1 118 ? -4.969 16.693 -3.954 1.00 38.47 118 VAL A O 1
ATOM 901 N N . GLY A 1 119 ? -5.733 18.109 -5.494 1.00 40.09 119 GLY A N 1
ATOM 902 C CA . GLY A 1 119 ? -5.222 19.297 -4.809 1.00 40.09 119 GLY A CA 1
ATOM 903 C C . GLY A 1 119 ? -5.913 19.550 -3.464 1.00 40.09 119 GLY A C 1
ATOM 904 O O . GLY A 1 119 ? -5.268 19.991 -2.509 1.00 40.09 119 GLY A O 1
ATOM 905 N N . GLU A 1 120 ? -7.208 19.252 -3.361 1.00 44.44 120 GLU A N 1
ATOM 906 C CA . GLU A 1 120 ? -7.967 19.304 -2.108 1.00 44.44 120 GLU A CA 1
ATOM 907 C C . GLU A 1 120 ? -7.632 18.136 -1.168 1.00 44.44 120 GLU A C 1
ATOM 909 O O . GLU A 1 120 ? -7.418 18.382 0.019 1.00 44.44 120 GLU A O 1
ATOM 914 N N . LEU A 1 121 ? -7.448 16.917 -1.690 1.00 46.69 121 LEU A N 1
ATOM 915 C CA . LEU A 1 121 ? -6.939 15.724 -0.992 1.00 46.69 121 LEU A CA 1
ATOM 916 C C . LEU A 1 121 ? -5.615 16.023 -0.279 1.00 46.69 121 LEU A C 1
ATOM 918 O O . LEU A 1 121 ? -5.475 15.794 0.924 1.00 46.69 121 LEU A O 1
ATOM 922 N N . VAL A 1 122 ? -4.661 16.621 -1.000 1.00 48.34 122 VAL A N 1
ATOM 923 C CA . VAL A 1 122 ? -3.359 17.040 -0.458 1.00 48.34 122 VAL A CA 1
ATOM 924 C C . VAL A 1 122 ? -3.528 18.074 0.658 1.00 48.34 122 VAL A C 1
ATOM 926 O O . VAL A 1 122 ? -2.854 18.003 1.689 1.00 48.34 122 VAL A O 1
ATOM 929 N N . LYS A 1 123 ? -4.419 19.057 0.476 1.00 51.34 123 LYS A N 1
ATOM 930 C CA . LYS A 1 123 ? -4.660 20.123 1.465 1.00 51.34 123 LYS A CA 1
ATOM 931 C C . LYS A 1 123 ? -5.341 19.600 2.728 1.00 51.34 123 LYS A C 1
ATOM 933 O O . LYS A 1 123 ? -4.976 20.029 3.819 1.00 51.34 123 LYS A O 1
ATOM 938 N N . LEU A 1 124 ? -6.302 18.692 2.587 1.00 49.09 124 LEU A N 1
ATOM 939 C CA . LEU A 1 124 ? -6.980 18.018 3.695 1.00 49.09 124 LEU A CA 1
ATOM 940 C C . LEU A 1 124 ? -6.013 17.112 4.453 1.00 49.09 124 LEU A C 1
ATOM 942 O O . LEU A 1 124 ? -5.986 17.137 5.680 1.00 49.09 124 LEU A O 1
ATOM 946 N N . GLY A 1 125 ? -5.129 16.413 3.741 1.00 50.84 125 GLY A N 1
ATOM 947 C CA . GLY A 1 125 ? -4.121 15.575 4.370 1.00 50.84 125 GLY A CA 1
ATOM 948 C C . GLY A 1 125 ? -3.129 16.334 5.256 1.00 50.84 125 GLY A C 1
ATOM 949 O O . GLY A 1 125 ? -2.745 15.879 6.334 1.00 50.84 125 GLY A O 1
ATOM 950 N N . LYS A 1 126 ? -2.773 17.561 4.867 1.00 56.03 126 LYS A N 1
ATOM 951 C CA . LYS A 1 126 ? -1.943 18.446 5.700 1.00 56.03 126 LYS A CA 1
ATOM 952 C C . LYS A 1 126 ? -2.617 18.865 7.013 1.00 56.03 126 LYS A C 1
ATOM 954 O O . LYS A 1 126 ? -1.917 19.347 7.897 1.00 56.03 126 LYS A O 1
ATOM 959 N N . LYS A 1 127 ? -3.937 18.692 7.147 1.00 61.06 127 LYS A N 1
ATOM 960 C CA . LYS A 1 127 ? -4.695 19.047 8.355 1.00 61.06 127 LYS A CA 1
ATOM 961 C C . LYS A 1 127 ? -4.840 17.900 9.358 1.00 61.06 127 LYS A C 1
ATOM 963 O O . LYS A 1 127 ? -5.232 18.178 10.485 1.00 61.06 127 LYS A O 1
ATOM 968 N N . LEU A 1 128 ? -4.538 16.648 8.989 1.00 67.88 128 LEU A N 1
ATOM 969 C CA . LEU A 1 128 ? -4.651 15.532 9.936 1.00 67.88 128 LEU A CA 1
ATOM 970 C C . LEU A 1 128 ? -3.529 15.573 10.975 1.00 67.88 128 LEU A C 1
ATOM 972 O O . LEU A 1 128 ? -2.344 15.658 10.623 1.00 67.88 128 LEU A O 1
ATOM 976 N N . THR A 1 129 ? -3.910 15.447 12.246 1.00 81.31 129 THR A N 1
ATOM 977 C CA . THR A 1 129 ? -2.971 15.297 13.358 1.00 81.31 129 THR A CA 1
ATOM 978 C C . THR A 1 129 ? -2.215 13.974 13.251 1.00 81.31 129 THR A C 1
ATOM 980 O O . THR A 1 129 ? -2.636 13.016 12.593 1.00 81.31 129 THR A O 1
ATOM 983 N N . TRP A 1 130 ? -1.056 13.912 13.900 1.00 85.00 130 TRP A N 1
ATOM 984 C CA . TRP A 1 130 ? -0.266 12.687 13.989 1.00 85.00 130 TRP A CA 1
ATOM 985 C C . TRP A 1 130 ? -1.070 11.516 14.583 1.00 85.00 130 TRP A C 1
ATOM 987 O O . TRP A 1 130 ? -1.024 10.401 14.059 1.00 85.00 130 TRP A O 1
ATOM 997 N N . ALA A 1 131 ? -1.859 11.791 15.621 1.00 86.44 131 ALA A N 1
ATOM 998 C CA . ALA A 1 131 ? -2.703 10.813 16.293 1.00 86.44 131 ALA A CA 1
ATOM 999 C C . ALA A 1 131 ? -3.757 10.222 15.347 1.00 86.44 131 ALA A C 1
ATOM 1001 O O . ALA A 1 131 ? -3.942 9.002 15.290 1.00 86.44 131 ALA A O 1
ATOM 1002 N N . VAL A 1 132 ? -4.394 11.069 14.531 1.00 82.25 132 VAL A N 1
ATOM 1003 C CA . VAL A 1 132 ? -5.355 10.622 13.516 1.00 82.25 132 VAL A CA 1
ATOM 1004 C C . VAL A 1 132 ? -4.679 9.773 12.443 1.00 82.25 132 VAL A C 1
ATOM 1006 O O . VAL A 1 132 ? -5.213 8.732 12.063 1.00 82.25 132 VAL A O 1
ATOM 1009 N N . LYS A 1 133 ? -3.478 10.157 11.989 1.00 79.31 133 LYS A N 1
ATOM 1010 C CA . LYS A 1 133 ? -2.701 9.343 11.039 1.00 79.31 133 LYS A CA 1
ATOM 1011 C C . LYS A 1 133 ? -2.405 7.961 11.613 1.00 79.31 133 LYS A C 1
ATOM 1013 O O . LYS A 1 133 ? -2.702 6.972 10.955 1.00 79.31 133 LYS A O 1
ATOM 1018 N N . CYS A 1 134 ? -1.893 7.888 12.840 1.00 88.44 134 CYS A N 1
ATOM 1019 C CA . CYS A 1 134 ? -1.660 6.622 13.535 1.00 88.44 134 CYS A CA 1
ATOM 1020 C C . CYS A 1 134 ? -2.930 5.757 13.595 1.00 88.44 134 CYS A C 1
ATOM 1022 O O . CYS A 1 134 ? -2.925 4.593 13.193 1.00 88.44 134 CYS A O 1
ATOM 1024 N N . THR A 1 135 ? -4.038 6.355 14.034 1.00 88.44 135 THR A N 1
ATOM 1025 C CA . THR A 1 135 ? -5.325 5.671 14.190 1.00 88.44 135 THR A CA 1
ATOM 1026 C C . THR A 1 135 ? -5.826 5.096 12.866 1.00 88.44 135 THR A C 1
ATOM 1028 O O . THR A 1 135 ? -6.171 3.917 12.796 1.00 88.44 135 THR A O 1
ATOM 1031 N N . ASN A 1 136 ? -5.817 5.899 11.800 1.00 82.75 136 ASN A N 1
ATOM 1032 C CA . ASN A 1 136 ? -6.258 5.473 10.473 1.00 82.75 136 ASN A CA 1
ATOM 1033 C C . ASN A 1 136 ? -5.403 4.319 9.932 1.00 82.75 136 ASN A C 1
ATOM 1035 O O . ASN A 1 136 ? -5.949 3.355 9.402 1.00 82.75 136 ASN A O 1
ATOM 1039 N N . GLN A 1 137 ? -4.081 4.385 10.100 1.00 86.38 137 GLN A N 1
ATOM 1040 C CA . GLN A 1 137 ? -3.162 3.338 9.643 1.00 86.38 137 GLN A CA 1
ATOM 1041 C C . GLN A 1 137 ? -3.410 2.018 10.375 1.00 86.38 137 GLN A C 1
ATOM 1043 O O . GLN A 1 137 ? -3.583 0.976 9.748 1.00 86.38 137 GLN A O 1
ATOM 1048 N N . LEU A 1 138 ? -3.518 2.060 11.706 1.00 91.19 138 LEU A N 1
ATOM 1049 C CA . LEU A 1 138 ? -3.832 0.871 12.496 1.00 91.19 138 LEU A CA 1
ATOM 1050 C C . LEU A 1 138 ? -5.209 0.297 12.148 1.00 91.19 138 LEU A C 1
ATOM 1052 O O . LEU A 1 138 ? -5.372 -0.922 12.135 1.00 91.19 138 LEU A O 1
ATOM 1056 N N . LEU A 1 139 ? -6.191 1.153 11.849 1.00 88.75 139 LEU A N 1
ATOM 1057 C CA . LEU A 1 139 ? -7.535 0.726 11.462 1.00 88.75 139 LEU A CA 1
ATOM 1058 C C . LEU A 1 139 ? -7.508 -0.028 10.126 1.00 88.75 139 LEU A C 1
ATOM 1060 O O . LEU A 1 139 ? -8.165 -1.061 9.994 1.00 88.75 139 LEU A O 1
ATOM 1064 N N . LEU A 1 140 ? -6.727 0.459 9.157 1.00 86.56 140 LEU A N 1
ATOM 1065 C CA . LEU A 1 140 ? -6.523 -0.201 7.866 1.00 86.56 140 LEU A CA 1
ATOM 1066 C C . LEU A 1 140 ? -5.858 -1.570 8.022 1.00 86.56 140 LEU A C 1
ATOM 1068 O O . LEU A 1 140 ? -6.380 -2.565 7.514 1.00 86.56 140 LEU A O 1
ATOM 1072 N N . VAL A 1 141 ? -4.764 -1.634 8.785 1.00 91.75 141 VAL A N 1
ATOM 1073 C CA . VAL A 1 141 ? -4.057 -2.891 9.062 1.00 91.75 141 VAL A CA 1
ATOM 1074 C C . VAL A 1 141 ? -4.997 -3.892 9.731 1.00 91.75 141 VAL A C 1
ATOM 1076 O O . VAL A 1 141 ? -5.099 -5.035 9.285 1.00 91.75 141 VAL A O 1
ATOM 1079 N N . MET A 1 142 ? -5.734 -3.457 10.759 1.00 93.06 142 MET A N 1
ATOM 1080 C CA . MET A 1 142 ? -6.648 -4.323 11.499 1.00 93.06 142 MET A CA 1
ATOM 1081 C C . MET A 1 142 ? -7.786 -4.848 10.614 1.00 93.06 142 MET A C 1
ATOM 1083 O O . MET A 1 142 ? -8.086 -6.039 10.659 1.00 93.06 142 MET A O 1
ATOM 1087 N N . ARG A 1 143 ? -8.378 -4.004 9.756 1.00 89.19 143 ARG A N 1
ATOM 1088 C CA . ARG A 1 143 ? -9.402 -4.423 8.780 1.00 89.19 143 ARG A CA 1
ATOM 1089 C C . ARG A 1 143 ? -8.889 -5.491 7.822 1.00 89.19 143 ARG A C 1
ATOM 1091 O O . ARG A 1 143 ? -9.590 -6.475 7.585 1.00 89.19 143 ARG A O 1
ATOM 1098 N N . GLY A 1 144 ? -7.685 -5.312 7.283 1.00 89.50 144 GLY A N 1
ATOM 1099 C CA . GLY A 1 144 ? -7.096 -6.299 6.381 1.00 89.50 144 GLY A CA 1
ATOM 1100 C C . GLY A 1 144 ? -6.774 -7.619 7.088 1.00 89.50 144 GLY A C 1
ATOM 1101 O O . GLY A 1 144 ? -7.085 -8.680 6.552 1.00 89.50 144 GLY A O 1
ATOM 1102 N N . ILE A 1 145 ? -6.288 -7.574 8.336 1.00 93.12 145 ILE A N 1
ATOM 1103 C CA . ILE A 1 145 ? -6.077 -8.778 9.159 1.00 93.12 145 ILE A CA 1
ATOM 1104 C C . ILE A 1 145 ? -7.402 -9.495 9.446 1.00 93.12 145 ILE A C 1
ATOM 1106 O O . ILE A 1 145 ? -7.479 -10.707 9.256 1.00 93.12 145 ILE A O 1
ATOM 1110 N N . ILE A 1 146 ? -8.453 -8.778 9.865 1.00 91.75 146 ILE A N 1
ATOM 1111 C CA . ILE A 1 146 ? -9.777 -9.370 10.127 1.00 91.75 146 ILE A CA 1
ATOM 1112 C C . ILE A 1 146 ? -10.318 -10.045 8.863 1.00 91.75 146 ILE A C 1
ATOM 1114 O O . ILE A 1 146 ? -10.711 -11.213 8.905 1.00 91.75 146 ILE A O 1
ATOM 1118 N N . ARG A 1 147 ? -10.271 -9.346 7.721 1.00 89.00 147 ARG A N 1
ATOM 1119 C CA . ARG A 1 147 ? -10.692 -9.880 6.418 1.00 89.00 147 ARG A CA 1
ATOM 1120 C C . ARG A 1 147 ? -9.916 -11.143 6.051 1.00 89.00 147 ARG A C 1
ATOM 1122 O O . ARG A 1 147 ? -10.522 -12.137 5.660 1.00 89.00 147 ARG A O 1
ATOM 1129 N N . TYR A 1 148 ? -8.595 -11.118 6.198 1.00 90.12 148 TYR A N 1
ATOM 1130 C CA . TYR A 1 148 ? -7.744 -12.261 5.891 1.00 90.12 148 TYR A CA 1
ATOM 1131 C C . TYR A 1 148 ? -8.061 -13.465 6.785 1.00 90.12 148 TYR A C 1
ATOM 1133 O O . TYR A 1 148 ? -8.312 -14.562 6.288 1.00 90.12 148 TYR A O 1
ATOM 1141 N N . VAL A 1 149 ? -8.129 -13.253 8.103 1.00 90.88 149 VAL A N 1
ATOM 1142 C CA . VAL A 1 149 ? -8.460 -14.302 9.077 1.00 90.88 149 VAL A CA 1
ATOM 1143 C C . VAL A 1 149 ? -9.842 -14.892 8.796 1.00 90.88 149 VAL A C 1
ATOM 1145 O O . VAL A 1 149 ? -10.001 -16.112 8.849 1.00 90.88 149 VAL A O 1
ATOM 1148 N N . ARG A 1 150 ? -10.830 -14.055 8.455 1.00 89.62 150 ARG A N 1
ATOM 1149 C CA . ARG A 1 150 ? -12.173 -14.500 8.063 1.00 89.62 150 ARG A CA 1
ATOM 1150 C C . ARG A 1 150 ? -12.138 -15.379 6.819 1.00 89.62 150 ARG A C 1
ATOM 1152 O O . ARG A 1 150 ? -12.761 -16.439 6.828 1.00 89.62 150 ARG A O 1
ATOM 1159 N N . ASN A 1 151 ? -11.400 -14.976 5.787 1.00 87.44 151 ASN A N 1
ATOM 1160 C CA . ASN A 1 151 ? -11.272 -15.753 4.553 1.00 87.44 151 ASN A CA 1
ATOM 1161 C C . ASN A 1 151 ? -10.634 -17.120 4.827 1.00 87.44 151 ASN A C 1
ATOM 1163 O O . ASN A 1 151 ? -11.233 -18.144 4.506 1.00 87.44 151 ASN A O 1
ATOM 1167 N N . VAL A 1 152 ? -9.498 -17.155 5.534 1.00 88.06 152 VAL A N 1
ATOM 1168 C CA . VAL A 1 152 ? -8.823 -18.418 5.881 1.00 88.06 152 VAL A CA 1
ATOM 1169 C C . VAL A 1 152 ? -9.727 -19.324 6.717 1.00 88.06 152 VAL A C 1
ATOM 1171 O O . VAL A 1 152 ? -9.814 -20.518 6.452 1.00 88.06 152 VAL A O 1
ATOM 1174 N N . LYS A 1 153 ? -10.448 -18.778 7.705 1.00 85.38 153 LYS A N 1
ATOM 1175 C CA . LYS A 1 153 ? -11.383 -19.565 8.525 1.00 85.38 153 LYS A CA 1
ATOM 1176 C C . LYS A 1 153 ? -12.630 -20.024 7.776 1.00 85.38 153 LYS A C 1
ATOM 1178 O O . LYS A 1 153 ? -13.250 -20.995 8.201 1.00 85.38 153 LYS A O 1
ATOM 1183 N N . THR A 1 154 ? -13.015 -19.333 6.708 1.00 88.75 154 THR A N 1
ATOM 1184 C CA . THR A 1 154 ? -14.121 -19.758 5.841 1.00 88.75 154 THR A CA 1
ATOM 1185 C C . THR A 1 154 ? -13.712 -20.978 5.017 1.00 88.75 154 THR A C 1
ATOM 1187 O O . THR A 1 154 ? -14.518 -21.888 4.839 1.00 88.75 154 THR A O 1
ATOM 1190 N N . GLU A 1 155 ? -12.458 -21.025 4.564 1.00 87.31 155 GLU A N 1
ATOM 1191 C CA . GLU A 1 155 ? -11.902 -22.149 3.803 1.00 87.31 155 GLU A CA 1
ATOM 1192 C C . GLU A 1 155 ? -11.507 -23.338 4.697 1.00 87.31 155 GLU A C 1
ATOM 1194 O O . GLU A 1 155 ? -11.862 -24.480 4.404 1.00 87.31 155 GLU A O 1
ATOM 1199 N N . ASP A 1 156 ? -10.807 -23.079 5.805 1.00 90.00 156 ASP A N 1
ATOM 1200 C CA . ASP A 1 156 ? -10.354 -24.079 6.780 1.00 90.00 156 ASP A CA 1
ATOM 1201 C C . ASP A 1 156 ? -10.647 -23.605 8.222 1.00 90.00 156 ASP A C 1
ATOM 1203 O O . ASP A 1 156 ? -9.794 -22.983 8.877 1.00 90.00 156 ASP A O 1
ATOM 1207 N N . PRO A 1 157 ? -11.841 -23.925 8.766 1.00 88.56 157 PRO A N 1
ATOM 1208 C CA . PRO A 1 157 ? -12.241 -23.528 10.117 1.00 88.56 157 PRO A CA 1
ATOM 1209 C C . PRO A 1 157 ? -11.356 -24.090 11.240 1.00 88.56 157 PRO A C 1
ATOM 1211 O O . PRO A 1 157 ? -11.383 -23.565 12.353 1.00 88.56 157 PRO A O 1
ATOM 1214 N N . GLN A 1 158 ? -10.594 -25.161 10.976 1.00 87.50 158 GLN A N 1
ATOM 1215 C CA . GLN A 1 158 ? -9.727 -25.826 11.959 1.00 87.50 158 GLN A CA 1
ATOM 1216 C C . GLN A 1 158 ? -8.302 -25.251 11.972 1.00 87.50 158 GLN A C 1
ATOM 1218 O O . GLN A 1 158 ? -7.438 -25.745 12.703 1.00 87.50 158 GLN A O 1
ATOM 1223 N N . THR A 1 159 ? -8.038 -24.198 11.190 1.00 87.56 159 THR A N 1
ATOM 1224 C CA . THR A 1 159 ? -6.734 -23.530 11.168 1.00 87.56 159 THR A CA 1
ATOM 1225 C C . THR A 1 159 ? -6.366 -23.031 12.568 1.00 87.56 159 THR A C 1
ATOM 1227 O O . THR A 1 159 ? -7.038 -22.176 13.148 1.00 87.56 159 THR A O 1
ATOM 1230 N N . SER A 1 160 ? -5.272 -23.562 13.120 1.00 90.25 160 SER A N 1
ATOM 1231 C CA . SER A 1 160 ? -4.785 -23.171 14.445 1.00 90.25 160 SER A CA 1
ATOM 1232 C C . SER A 1 160 ? -4.303 -21.718 14.461 1.00 90.25 160 SER A C 1
ATOM 1234 O O . SER A 1 160 ? -3.846 -21.187 13.449 1.00 90.25 160 SER A O 1
ATOM 1236 N N . GLN A 1 161 ? -4.324 -21.077 15.633 1.00 89.19 161 GLN A N 1
ATOM 1237 C CA . GLN A 1 161 ? -3.810 -19.710 15.789 1.00 89.19 161 GLN A CA 1
ATOM 1238 C C . GLN A 1 161 ? -2.339 -19.585 15.358 1.00 89.19 161 GLN A C 1
ATOM 1240 O O . GLN A 1 161 ? -1.960 -18.588 14.755 1.00 89.19 161 GLN A O 1
ATOM 1245 N N . GLN A 1 162 ? -1.513 -20.601 15.625 1.00 87.19 162 GLN A N 1
ATOM 1246 C CA . GLN A 1 162 ? -0.109 -20.612 15.201 1.00 87.19 162 GLN A CA 1
ATOM 1247 C C . GLN A 1 162 ? 0.021 -20.662 13.674 1.00 87.19 162 GLN A C 1
ATOM 1249 O O . GLN A 1 162 ? 0.819 -19.921 13.106 1.00 87.19 162 GLN A O 1
ATOM 1254 N N . LYS A 1 163 ? -0.792 -21.492 13.005 1.00 88.50 163 LYS A N 1
ATOM 1255 C CA . LYS A 1 163 ? -0.831 -21.570 11.539 1.00 88.50 163 LYS A CA 1
ATOM 1256 C C . LYS A 1 163 ? -1.320 -20.249 10.933 1.00 88.50 163 LYS A C 1
ATOM 1258 O O . LYS A 1 163 ? -0.691 -19.760 10.003 1.00 88.50 163 LYS A O 1
ATOM 1263 N N . LEU A 1 164 ? -2.356 -19.629 11.510 1.00 90.44 164 LEU A N 1
ATOM 1264 C CA . LEU A 1 164 ? -2.835 -18.299 11.103 1.00 90.44 164 LEU A CA 1
ATOM 1265 C C . LEU A 1 164 ? -1.767 -17.214 11.261 1.00 90.44 164 LEU A C 1
ATOM 1267 O O . LEU A 1 164 ? -1.622 -16.376 10.381 1.00 90.44 164 LEU A O 1
ATOM 1271 N N . LEU A 1 165 ? -1.009 -17.228 12.360 1.00 90.12 165 LEU A N 1
ATOM 1272 C CA . LEU A 1 165 ? 0.050 -16.247 12.586 1.00 90.12 165 LEU A CA 1
ATOM 1273 C C . LEU A 1 165 ? 1.179 -16.387 11.558 1.00 90.12 165 LEU A C 1
ATOM 1275 O O . LEU A 1 165 ? 1.628 -15.390 11.004 1.00 90.12 165 LEU A O 1
ATOM 1279 N N . LEU A 1 166 ? 1.596 -17.622 11.260 1.00 88.62 166 LEU A N 1
ATOM 1280 C CA . LEU A 1 166 ? 2.595 -17.888 10.220 1.00 88.62 166 LEU A CA 1
ATOM 1281 C C . LEU A 1 166 ? 2.114 -17.449 8.835 1.00 88.62 166 LEU A C 1
ATOM 1283 O O . LEU A 1 166 ? 2.898 -16.894 8.074 1.00 88.62 166 LEU A O 1
ATOM 1287 N N . MET A 1 167 ? 0.835 -17.672 8.530 1.00 89.62 167 MET A N 1
ATOM 1288 C CA . MET A 1 167 ? 0.198 -17.196 7.303 1.00 89.62 167 MET A CA 1
ATOM 1289 C C . MET A 1 167 ? 0.163 -15.665 7.236 1.00 89.62 167 MET A C 1
ATOM 1291 O O . MET A 1 167 ? 0.516 -15.101 6.208 1.00 89.62 167 MET A O 1
ATOM 1295 N N . LEU A 1 168 ? -0.178 -14.986 8.337 1.00 90.88 168 LEU A N 1
ATOM 1296 C CA . LEU A 1 168 ? -0.162 -13.523 8.414 1.00 90.88 168 LEU A CA 1
ATOM 1297 C C . LEU A 1 168 ? 1.228 -12.938 8.142 1.00 90.88 168 LEU A C 1
ATOM 1299 O O . LEU A 1 168 ? 1.322 -11.922 7.459 1.00 90.88 168 LEU A O 1
ATOM 1303 N N . TYR A 1 169 ? 2.306 -13.588 8.587 1.00 90.75 169 TYR A N 1
ATOM 1304 C CA . TYR A 1 169 ? 3.676 -13.159 8.269 1.00 90.75 169 TYR A CA 1
ATOM 1305 C C . TYR A 1 169 ? 4.057 -13.281 6.786 1.00 90.75 169 TYR A C 1
ATOM 1307 O O . TYR A 1 169 ? 5.119 -12.808 6.394 1.00 90.75 169 TYR A O 1
ATOM 1315 N N . GLN A 1 170 ? 3.204 -13.891 5.959 1.00 89.62 170 GLN A N 1
ATOM 1316 C CA . GLN A 1 170 ? 3.362 -13.919 4.504 1.00 89.62 170 GLN A CA 1
ATOM 1317 C C . GLN A 1 170 ? 2.561 -12.815 3.800 1.00 89.62 170 GLN A C 1
ATOM 1319 O O . GLN A 1 170 ? 2.562 -12.746 2.575 1.00 89.62 170 GLN A O 1
ATOM 1324 N N . THR A 1 171 ? 1.838 -11.976 4.549 1.00 90.88 171 THR A N 1
ATOM 1325 C CA . THR A 1 171 ? 0.917 -10.981 3.985 1.00 90.88 171 THR A CA 1
ATOM 1326 C C . THR A 1 171 ? 1.499 -9.576 3.974 1.00 90.88 171 THR A C 1
ATOM 1328 O O . THR A 1 171 ? 2.233 -9.185 4.887 1.00 90.88 171 THR A O 1
ATOM 1331 N N . ASN A 1 172 ? 1.082 -8.773 2.992 1.00 89.50 172 ASN A N 1
ATOM 1332 C CA . ASN A 1 172 ? 1.408 -7.345 2.917 1.00 89.50 172 ASN A CA 1
ATOM 1333 C C . ASN A 1 172 ? 1.002 -6.587 4.194 1.00 89.50 172 ASN A C 1
ATOM 1335 O O . ASN A 1 172 ? 1.762 -5.760 4.692 1.00 89.50 172 ASN A O 1
ATOM 1339 N N . ASN A 1 173 ? -0.128 -6.950 4.809 1.00 90.75 173 ASN A N 1
ATOM 1340 C CA . ASN A 1 173 ? -0.572 -6.347 6.066 1.00 90.75 173 ASN A CA 1
ATOM 1341 C C . ASN A 1 173 ? 0.495 -6.365 7.164 1.00 90.75 173 ASN A C 1
ATOM 1343 O O . ASN A 1 173 ? 0.548 -5.433 7.963 1.00 90.75 173 ASN A O 1
ATOM 1347 N N . VAL A 1 174 ? 1.333 -7.404 7.217 1.00 90.69 174 VAL A N 1
ATOM 1348 C CA . VAL A 1 174 ? 2.359 -7.541 8.256 1.00 90.69 174 VAL A CA 1
ATOM 1349 C C . VAL A 1 174 ? 3.733 -7.060 7.803 1.00 90.69 174 VAL A C 1
ATOM 1351 O O . VAL A 1 174 ? 4.476 -6.529 8.624 1.00 90.69 174 VAL A O 1
ATOM 1354 N N . VAL A 1 175 ? 4.088 -7.226 6.530 1.00 88.69 175 VAL A N 1
ATOM 1355 C CA . VAL A 1 175 ? 5.453 -6.919 6.067 1.00 88.69 175 VAL A CA 1
ATOM 1356 C C . VAL A 1 175 ? 5.590 -5.518 5.467 1.00 88.69 175 VAL A C 1
ATOM 1358 O O . VAL A 1 175 ? 6.697 -4.986 5.435 1.00 88.69 175 VAL A O 1
ATOM 1361 N N . THR A 1 176 ? 4.479 -4.883 5.074 1.00 87.50 176 THR A N 1
ATOM 1362 C CA . THR A 1 176 ? 4.439 -3.482 4.620 1.00 87.50 176 THR A CA 1
ATOM 1363 C C . THR A 1 176 ? 3.594 -2.615 5.547 1.00 87.50 176 THR A C 1
ATOM 1365 O O . THR A 1 176 ? 4.125 -1.725 6.215 1.00 87.50 176 THR A O 1
ATOM 1368 N N . ASP A 1 177 ? 2.296 -2.901 5.659 1.00 89.19 177 ASP A N 1
ATOM 1369 C CA . ASP A 1 177 ? 1.340 -1.936 6.217 1.00 89.19 177 ASP A CA 1
ATOM 1370 C C . ASP A 1 177 ? 1.537 -1.737 7.729 1.00 89.19 177 ASP A C 1
ATOM 1372 O O . ASP A 1 177 ? 1.528 -0.611 8.228 1.00 89.19 177 ASP A O 1
ATOM 1376 N N . LEU A 1 178 ? 1.754 -2.822 8.480 1.00 92.12 178 LEU A N 1
ATOM 1377 C CA . LEU A 1 178 ? 1.949 -2.765 9.928 1.00 92.12 178 LEU A CA 1
ATOM 1378 C C . LEU A 1 178 ? 3.238 -2.029 10.336 1.00 92.12 178 LEU A C 1
ATOM 1380 O O . LEU A 1 178 ? 3.150 -1.146 11.192 1.00 92.12 178 LEU A O 1
ATOM 1384 N N . PRO A 1 179 ? 4.425 -2.326 9.774 1.00 89.19 179 PRO A N 1
ATOM 1385 C CA . PRO A 1 179 ? 5.619 -1.543 10.056 1.00 89.19 179 PRO A CA 1
ATOM 1386 C C . PRO A 1 179 ? 5.406 -0.055 9.758 1.00 89.19 179 PRO A C 1
ATOM 1388 O O . PRO A 1 179 ? 5.738 0.778 10.600 1.00 89.19 179 PRO A O 1
ATOM 1391 N N . MET A 1 180 ? 4.777 0.295 8.630 1.00 85.19 180 MET A N 1
ATOM 1392 C CA . MET A 1 180 ? 4.465 1.693 8.302 1.00 85.19 180 MET A CA 1
ATOM 1393 C C . MET A 1 180 ? 3.518 2.330 9.320 1.00 85.19 180 MET A C 1
ATOM 1395 O O . MET A 1 180 ? 3.769 3.450 9.770 1.00 85.19 180 MET A O 1
ATOM 1399 N N . ALA A 1 181 ? 2.482 1.605 9.751 1.00 88.81 181 ALA A N 1
ATOM 1400 C CA . ALA A 1 181 ? 1.585 2.046 10.812 1.00 88.81 181 ALA A CA 1
ATOM 1401 C C . ALA A 1 181 ? 2.334 2.268 12.134 1.00 88.81 181 ALA A C 1
ATOM 1403 O O . ALA A 1 181 ? 2.117 3.286 12.784 1.00 88.81 181 ALA A O 1
ATOM 1404 N N . ILE A 1 182 ? 3.260 1.377 12.507 1.00 89.69 182 ILE A N 1
ATOM 1405 C CA . ILE A 1 182 ? 4.104 1.525 13.701 1.00 89.69 182 ILE A CA 1
ATOM 1406 C C . ILE A 1 182 ? 4.956 2.794 13.603 1.00 89.69 182 ILE A C 1
ATOM 1408 O O . ILE A 1 182 ? 4.934 3.598 14.531 1.00 89.69 182 ILE A O 1
ATOM 1412 N N . TYR A 1 183 ? 5.668 3.023 12.494 1.00 85.44 183 TYR A N 1
ATOM 1413 C CA . TYR A 1 183 ? 6.482 4.235 12.314 1.00 85.44 183 TYR A CA 1
ATOM 1414 C C . TYR A 1 183 ? 5.631 5.507 12.371 1.00 85.44 183 TYR A C 1
ATOM 1416 O O . TYR A 1 183 ? 5.975 6.442 13.104 1.00 85.44 183 TYR A O 1
ATOM 1424 N N . ALA A 1 184 ? 4.479 5.503 11.692 1.00 82.12 184 ALA A N 1
ATOM 1425 C CA . ALA A 1 184 ? 3.511 6.589 11.760 1.00 82.12 184 ALA A CA 1
ATOM 1426 C C . ALA A 1 184 ? 3.064 6.833 13.209 1.00 82.12 184 ALA A C 1
ATOM 1428 O O . ALA A 1 184 ? 3.135 7.963 13.679 1.00 82.12 184 ALA A O 1
ATOM 1429 N N . CYS A 1 185 ? 2.712 5.783 13.951 1.00 87.44 185 CYS A N 1
ATOM 1430 C CA . CYS A 1 185 ? 2.333 5.830 15.365 1.00 87.44 185 CYS A CA 1
ATOM 1431 C C . CYS A 1 185 ? 3.468 6.144 16.337 1.00 87.44 185 CYS A C 1
ATOM 1433 O O . CYS A 1 185 ? 3.196 6.389 17.503 1.00 87.44 185 CYS A O 1
ATOM 1435 N N . MET A 1 186 ? 4.725 6.139 15.901 1.00 85.62 186 MET A N 1
ATOM 1436 C CA . MET A 1 186 ? 5.863 6.614 16.692 1.00 85.62 186 MET A CA 1
ATOM 1437 C C . MET A 1 186 ? 6.230 8.065 16.361 1.00 85.62 186 MET A C 1
ATOM 1439 O O . MET A 1 186 ? 7.155 8.610 16.959 1.00 85.62 186 MET A O 1
ATOM 1443 N N . GLY A 1 187 ? 5.557 8.673 15.378 1.00 76.25 187 GLY A N 1
ATOM 1444 C CA . GLY A 1 187 ? 5.877 10.019 14.894 1.00 76.25 187 GLY A CA 1
ATOM 1445 C C . GLY A 1 187 ? 7.215 10.074 14.169 1.00 76.25 187 GLY A C 1
ATOM 1446 O O . GLY A 1 187 ? 7.831 11.133 14.080 1.00 76.25 187 GLY A O 1
ATOM 1447 N N . LYS A 1 188 ? 7.683 8.922 13.685 1.00 78.44 188 LYS A N 1
ATOM 1448 C CA . LYS A 1 188 ? 8.951 8.779 12.983 1.00 78.44 188 LYS A CA 1
ATOM 1449 C C . LYS A 1 188 ? 8.709 8.797 11.485 1.00 78.44 188 LYS A C 1
ATOM 1451 O O . LYS A 1 188 ? 7.659 8.376 11.002 1.00 78.44 188 LYS A O 1
ATOM 1456 N N . GLU A 1 189 ? 9.707 9.267 10.753 1.00 69.44 189 GLU A N 1
ATOM 1457 C CA . GLU A 1 189 ? 9.725 9.083 9.311 1.00 69.44 189 GLU A CA 1
ATOM 1458 C C . GLU A 1 189 ? 9.846 7.593 8.995 1.00 69.44 189 GLU A C 1
ATOM 1460 O O . GLU A 1 189 ? 10.519 6.842 9.708 1.00 69.44 189 GLU A O 1
ATOM 1465 N N . ILE A 1 190 ? 9.121 7.170 7.964 1.00 69.44 190 ILE A N 1
ATOM 1466 C CA . ILE A 1 190 ? 9.149 5.794 7.490 1.00 69.44 190 ILE A CA 1
ATOM 1467 C C . ILE A 1 190 ? 10.494 5.619 6.784 1.00 69.44 190 ILE A C 1
ATOM 1469 O O . ILE A 1 190 ? 10.739 6.336 5.815 1.00 69.44 190 ILE A O 1
ATOM 1473 N N . PRO A 1 191 ? 11.380 4.736 7.268 1.00 68.75 191 PRO A N 1
ATOM 1474 C CA . PRO A 1 191 ? 12.631 4.478 6.578 1.00 68.75 191 PRO A CA 1
ATOM 1475 C C . PRO A 1 191 ? 12.353 3.780 5.245 1.00 68.75 191 PRO A C 1
ATOM 1477 O O . PRO A 1 191 ? 11.419 2.983 5.145 1.00 68.75 191 PRO A O 1
ATOM 1480 N N . SER A 1 192 ? 13.228 3.991 4.264 1.00 62.81 192 SER A N 1
ATOM 1481 C CA . SER A 1 192 ? 13.256 3.218 3.014 1.00 62.81 192 SER A CA 1
ATOM 1482 C C . SER A 1 192 ? 13.309 1.700 3.254 1.00 62.81 192 SER A C 1
ATOM 1484 O O . SER A 1 192 ? 12.764 0.922 2.473 1.00 62.81 192 SER A O 1
ATOM 1486 N N . LYS A 1 193 ? 13.892 1.286 4.391 1.00 65.81 193 LYS A N 1
ATOM 1487 C CA . LYS A 1 193 ? 13.986 -0.103 4.848 1.00 65.81 193 LYS A CA 1
ATOM 1488 C C . LYS A 1 193 ? 13.086 -0.391 6.047 1.00 65.81 193 LYS A C 1
ATOM 1490 O O . LYS A 1 193 ? 13.401 -0.023 7.183 1.00 65.81 193 LYS A O 1
ATOM 1495 N N . LEU A 1 194 ? 12.029 -1.166 5.828 1.00 67.00 194 LEU A N 1
ATOM 1496 C CA . LEU A 1 194 ? 11.208 -1.712 6.907 1.00 67.00 194 LEU A CA 1
ATOM 1497 C C . LEU A 1 194 ? 11.790 -3.051 7.356 1.00 67.00 194 LEU A C 1
ATOM 1499 O O . LEU A 1 194 ? 11.749 -4.040 6.632 1.00 67.00 194 LEU A O 1
ATOM 1503 N N . GLN A 1 195 ? 12.344 -3.092 8.567 1.00 65.25 195 GLN A N 1
ATOM 1504 C CA . GLN A 1 195 ? 12.728 -4.359 9.182 1.00 65.25 195 GLN A CA 1
ATOM 1505 C C . GLN A 1 195 ? 11.551 -4.931 9.963 1.00 65.25 195 GLN A C 1
ATOM 1507 O O . GLN A 1 195 ? 10.910 -4.227 10.753 1.00 65.25 195 GLN A O 1
ATOM 1512 N N . LEU A 1 196 ? 11.308 -6.230 9.791 1.00 68.62 196 LEU A N 1
ATOM 1513 C CA . LEU A 1 196 ? 10.385 -6.970 10.636 1.00 68.62 196 LEU A CA 1
ATOM 1514 C C . LEU A 1 196 ? 10.976 -7.031 12.053 1.00 68.62 196 LEU A C 1
ATOM 1516 O O . LEU A 1 196 ? 11.824 -7.855 12.389 1.00 68.62 196 LEU A O 1
ATOM 1520 N N . SER A 1 197 ? 10.578 -6.063 12.869 1.00 75.88 197 SER A N 1
ATOM 1521 C CA . SER A 1 197 ? 11.097 -5.883 14.217 1.00 75.88 197 SER A CA 1
ATOM 1522 C C . SER A 1 197 ? 10.349 -6.759 15.219 1.00 75.88 197 SER A C 1
ATOM 1524 O O . SER A 1 197 ? 9.237 -7.229 14.972 1.00 75.88 197 SER A O 1
ATOM 1526 N N . GLN A 1 198 ? 10.923 -6.921 16.412 1.00 79.00 198 GLN A N 1
ATOM 1527 C CA . GLN A 1 198 ? 10.215 -7.551 17.532 1.00 79.00 198 GLN A CA 1
ATOM 1528 C C . GLN A 1 198 ? 8.883 -6.847 17.838 1.00 79.00 198 GLN A C 1
ATOM 1530 O O . GLN A 1 198 ? 7.924 -7.506 18.229 1.00 79.00 198 GLN A O 1
ATOM 1535 N N . ILE A 1 199 ? 8.807 -5.530 17.602 1.00 84.00 199 ILE A N 1
ATOM 1536 C CA . ILE A 1 199 ? 7.573 -4.750 17.742 1.00 84.00 199 ILE A CA 1
ATOM 1537 C C . ILE A 1 199 ? 6.546 -5.211 16.704 1.00 84.00 199 ILE A C 1
ATOM 1539 O O . ILE A 1 199 ? 5.425 -5.526 17.077 1.00 84.00 199 ILE A O 1
ATOM 1543 N N . VAL A 1 200 ? 6.933 -5.343 15.430 1.00 87.38 200 VAL A N 1
ATOM 1544 C CA . VAL A 1 200 ? 6.038 -5.833 14.362 1.00 87.38 200 VAL A CA 1
ATOM 1545 C C . VAL A 1 200 ? 5.494 -7.223 14.694 1.00 87.38 200 VAL A C 1
ATOM 1547 O O . VAL A 1 200 ? 4.288 -7.444 14.602 1.00 87.38 200 VAL A O 1
ATOM 1550 N N . LEU A 1 201 ? 6.353 -8.146 15.139 1.00 87.81 201 LEU A N 1
ATOM 1551 C CA . LEU A 1 201 ? 5.947 -9.502 15.526 1.00 87.81 201 LEU A CA 1
ATOM 1552 C C . LEU A 1 201 ? 4.957 -9.492 16.703 1.00 87.81 201 LEU A C 1
ATOM 1554 O O . LEU A 1 201 ? 3.896 -10.116 16.635 1.00 87.81 201 LEU A O 1
ATOM 1558 N N . ALA A 1 202 ? 5.271 -8.744 17.765 1.00 88.94 202 ALA A N 1
ATOM 1559 C CA . ALA A 1 202 ? 4.412 -8.636 18.941 1.00 88.94 202 ALA A CA 1
ATOM 1560 C C . ALA A 1 202 ? 3.061 -7.984 18.605 1.00 88.94 202 ALA A C 1
ATOM 1562 O O . ALA A 1 202 ? 2.012 -8.489 19.012 1.00 88.94 202 ALA A O 1
ATOM 1563 N N . THR A 1 203 ? 3.063 -6.906 17.813 1.00 92.31 203 THR A N 1
ATOM 1564 C CA . THR A 1 203 ? 1.837 -6.232 17.375 1.00 92.31 203 THR A CA 1
ATOM 1565 C C . THR A 1 203 ? 1.017 -7.117 16.435 1.00 92.31 203 THR A C 1
ATOM 1567 O O . THR A 1 203 ? -0.202 -7.146 16.567 1.00 92.31 203 THR A O 1
ATOM 1570 N N . SER A 1 204 ? 1.647 -7.910 15.561 1.00 92.75 204 SER A N 1
ATOM 1571 C CA . SER A 1 204 ? 0.947 -8.882 14.701 1.00 92.75 204 SER A CA 1
ATOM 1572 C C . SER A 1 204 ? 0.243 -9.957 15.522 1.00 92.75 204 SER A C 1
ATOM 1574 O O . SER A 1 204 ? -0.927 -10.262 15.290 1.00 92.75 204 SER A O 1
ATOM 1576 N N . GLN A 1 205 ? 0.934 -10.511 16.524 1.00 92.50 205 GLN A N 1
ATOM 1577 C CA . GLN A 1 205 ? 0.352 -11.493 17.435 1.00 92.50 205 GLN A CA 1
ATOM 1578 C C . GLN A 1 205 ? -0.816 -10.896 18.231 1.00 92.50 205 GLN A C 1
ATOM 1580 O O . GLN A 1 205 ? -1.851 -11.550 18.387 1.00 92.50 205 GLN A O 1
ATOM 1585 N N . TRP A 1 206 ? -0.668 -9.655 18.703 1.00 94.25 206 TRP A N 1
ATOM 1586 C CA . TRP A 1 206 ? -1.739 -8.917 19.367 1.00 94.25 206 TRP A CA 1
ATOM 1587 C C . TRP A 1 206 ? -2.939 -8.703 18.439 1.00 94.25 206 TRP A C 1
ATOM 1589 O O . TRP A 1 206 ? -4.055 -9.066 18.799 1.00 94.25 206 TRP A O 1
ATOM 1599 N N . MET A 1 207 ? -2.722 -8.195 17.224 1.00 95.56 207 MET A N 1
ATOM 1600 C CA . MET A 1 207 ? -3.775 -7.979 16.227 1.00 95.56 207 MET A CA 1
ATOM 1601 C C . MET A 1 207 ? -4.506 -9.274 15.873 1.00 95.56 207 MET A C 1
ATOM 1603 O O . MET A 1 207 ? -5.735 -9.291 15.861 1.00 95.56 207 MET A O 1
ATOM 1607 N N . LEU A 1 208 ? -3.788 -10.384 15.674 1.00 95.44 208 LEU A N 1
ATOM 1608 C CA . LEU A 1 208 ? -4.413 -11.685 15.433 1.00 95.44 208 LEU A CA 1
ATOM 1609 C C . LEU A 1 208 ? -5.293 -12.113 16.612 1.00 95.44 208 LEU A C 1
ATOM 1611 O O . LEU A 1 208 ? -6.418 -12.561 16.403 1.00 95.44 208 LEU A O 1
ATOM 1615 N N . LEU A 1 209 ? -4.811 -11.970 17.851 1.00 95.00 209 LEU A N 1
ATOM 1616 C CA . LEU A 1 209 ? -5.604 -12.300 19.038 1.00 95.00 209 LEU A CA 1
ATOM 1617 C C . LEU A 1 209 ? -6.897 -11.475 19.089 1.00 95.00 209 LEU A C 1
ATOM 1619 O O . LEU A 1 209 ? -7.966 -12.022 19.359 1.00 95.00 209 LEU A O 1
ATOM 1623 N N . GLN A 1 210 ? -6.807 -10.179 18.795 1.00 95.50 210 GLN A N 1
ATOM 1624 C CA . GLN A 1 210 ? -7.955 -9.273 18.788 1.00 95.50 210 GLN A CA 1
ATOM 1625 C C . GLN A 1 210 ? -8.946 -9.635 17.674 1.00 95.50 210 GLN A C 1
ATOM 1627 O O . GLN A 1 210 ? -10.140 -9.731 17.943 1.00 95.50 210 GLN A O 1
ATOM 1632 N N . ALA A 1 211 ? -8.458 -9.950 16.470 1.00 93.38 211 ALA A N 1
ATOM 1633 C CA . ALA A 1 211 ? -9.287 -10.380 15.344 1.00 93.38 211 ALA A CA 1
ATOM 1634 C C . ALA A 1 211 ? -10.017 -11.699 15.644 1.00 93.38 211 ALA A C 1
ATOM 1636 O O . ALA A 1 211 ? -11.192 -11.851 15.332 1.00 93.38 211 ALA A O 1
ATOM 1637 N N . LEU A 1 212 ? -9.345 -12.650 16.299 1.00 92.75 212 LEU A N 1
ATOM 1638 C CA . LEU A 1 212 ? -9.947 -13.930 16.680 1.00 92.75 212 LEU A CA 1
ATOM 1639 C C . LEU A 1 212 ? -10.975 -13.806 17.808 1.00 92.75 212 LEU A C 1
ATOM 1641 O O . LEU A 1 212 ? -11.896 -14.619 17.865 1.00 92.75 212 LEU A O 1
ATOM 1645 N N . THR A 1 213 ? -10.787 -12.842 18.711 1.00 93.38 213 THR A N 1
ATOM 1646 C CA . THR A 1 213 ? -11.630 -12.669 19.903 1.00 93.38 213 THR A CA 1
ATOM 1647 C C . THR A 1 213 ? -12.865 -11.824 19.609 1.00 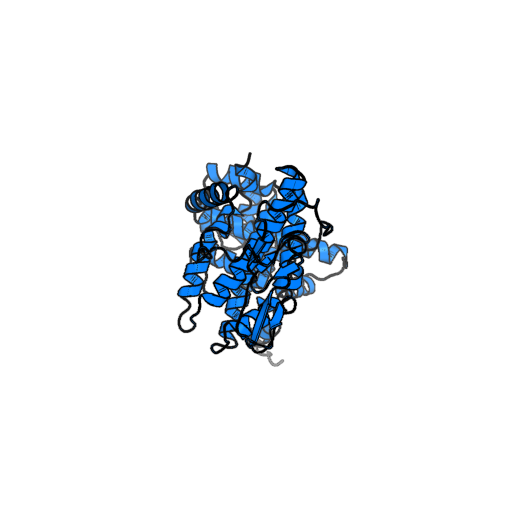93.38 213 THR A C 1
ATOM 1649 O O . THR A 1 213 ? -13.946 -12.138 20.100 1.00 93.38 213 THR A O 1
ATOM 1652 N N . TYR A 1 214 ? -12.704 -10.761 18.822 1.00 92.12 214 TYR A N 1
ATOM 1653 C CA . TYR A 1 214 ? -13.722 -9.727 18.641 1.00 92.12 214 TYR A CA 1
ATOM 1654 C C . TYR A 1 214 ? -14.194 -9.568 17.189 1.00 92.12 214 TYR A C 1
ATOM 1656 O O . TYR A 1 214 ? -15.214 -8.923 16.976 1.00 92.12 214 TYR A O 1
ATOM 1664 N N . ASP A 1 215 ? -13.510 -10.155 16.200 1.00 88.75 215 ASP A N 1
ATOM 1665 C CA . ASP A 1 215 ? -13.837 -10.001 14.771 1.00 88.75 215 ASP A CA 1
ATOM 1666 C C . ASP A 1 215 ? -14.013 -8.510 14.392 1.00 88.75 215 ASP A C 1
ATOM 1668 O O . ASP A 1 215 ? -13.178 -7.688 14.776 1.00 88.75 215 ASP A O 1
ATOM 1672 N N . ASP A 1 216 ? -15.094 -8.130 13.702 1.00 86.38 216 ASP A N 1
ATOM 1673 C CA . ASP A 1 216 ? -15.393 -6.732 13.349 1.00 86.38 216 ASP A CA 1
ATOM 1674 C C . ASP A 1 216 ? -15.745 -5.850 14.565 1.00 86.38 216 ASP A C 1
ATOM 1676 O O . ASP A 1 216 ? -15.690 -4.620 14.476 1.00 86.38 216 ASP A O 1
ATOM 1680 N N . ASP A 1 217 ? -16.083 -6.436 15.721 1.00 88.19 217 ASP A N 1
ATOM 1681 C CA . ASP A 1 217 ? -16.512 -5.683 16.910 1.00 88.19 217 ASP A CA 1
ATOM 1682 C C . ASP A 1 217 ? -15.391 -4.771 17.438 1.00 88.19 217 ASP A C 1
ATOM 1684 O O . ASP A 1 217 ? -15.657 -3.697 17.975 1.00 88.19 217 ASP A O 1
ATOM 1688 N N . ILE A 1 218 ? -14.123 -5.139 17.216 1.00 90.94 218 ILE A N 1
ATOM 1689 C CA . ILE A 1 218 ? -12.953 -4.348 17.636 1.00 90.94 218 ILE A CA 1
ATOM 1690 C C . ILE A 1 218 ? -12.867 -2.979 16.947 1.00 90.94 218 ILE A C 1
ATOM 1692 O O . ILE A 1 218 ? -12.367 -2.021 17.539 1.00 90.94 218 ILE A O 1
ATOM 1696 N N . ILE A 1 219 ? -13.386 -2.877 15.721 1.00 88.44 219 ILE A N 1
ATOM 1697 C CA . ILE A 1 219 ? -13.401 -1.656 14.906 1.00 88.44 219 ILE A CA 1
ATOM 1698 C C . ILE A 1 219 ? -14.797 -1.028 14.831 1.00 88.44 219 ILE A C 1
ATOM 1700 O O . ILE A 1 219 ? -15.034 -0.163 13.992 1.00 88.44 219 ILE A O 1
ATOM 1704 N N . SER A 1 220 ? -15.737 -1.445 15.682 1.00 88.00 220 SER A N 1
ATOM 1705 C CA . SER A 1 220 ? -17.127 -0.986 15.594 1.00 88.00 220 SER A CA 1
ATOM 1706 C C . SER A 1 220 ? -17.380 0.366 16.276 1.00 88.00 220 SER A C 1
ATOM 1708 O O . SER A 1 220 ? -18.426 0.975 16.061 1.00 88.00 220 SER A O 1
ATOM 1710 N N . SER A 1 221 ? -16.489 0.799 17.170 1.00 90.00 221 SER A N 1
ATOM 1711 C CA . SER A 1 221 ? -16.594 2.073 17.889 1.00 90.00 221 SER A CA 1
ATOM 1712 C C . SER A 1 221 ? -15.229 2.579 18.327 1.00 90.00 221 SER A C 1
ATOM 1714 O O . SER A 1 221 ? -14.313 1.786 18.582 1.00 90.00 221 SER A O 1
ATOM 1716 N N . TRP A 1 222 ? -15.108 3.899 18.484 1.00 91.19 222 TRP A N 1
ATOM 1717 C CA . TRP A 1 222 ? -13.855 4.500 18.927 1.00 91.19 222 TRP A CA 1
ATOM 1718 C C . TRP A 1 222 ? -13.409 3.954 20.285 1.00 91.19 222 TRP A C 1
ATOM 1720 O O . TRP A 1 222 ? -12.242 3.631 20.458 1.00 91.19 222 TRP A O 1
ATOM 1730 N N . GLY A 1 223 ? -14.327 3.765 21.237 1.00 93.31 223 GLY A N 1
ATOM 1731 C CA . GLY A 1 223 ? -13.983 3.254 22.569 1.00 93.31 223 GLY A CA 1
ATOM 1732 C C . GLY A 1 223 ? -13.276 1.891 22.542 1.00 93.31 223 GLY A C 1
ATOM 1733 O O . GLY A 1 223 ? -12.302 1.687 23.270 1.00 93.31 223 GLY A O 1
ATOM 1734 N N . ARG A 1 224 ? -13.720 0.975 21.672 1.00 93.19 224 ARG A N 1
ATOM 1735 C CA . ARG A 1 224 ? -13.091 -0.345 21.498 1.00 93.19 224 ARG A CA 1
ATOM 1736 C C . ARG A 1 224 ? -11.751 -0.238 20.791 1.00 93.19 224 ARG A C 1
ATOM 1738 O O . ARG A 1 224 ? -10.764 -0.804 21.260 1.00 93.19 224 ARG A O 1
ATOM 1745 N N . PHE A 1 225 ? -11.695 0.548 19.722 1.00 93.56 225 PHE A N 1
ATOM 1746 C CA . PHE A 1 225 ? -10.467 0.717 18.957 1.00 93.56 225 PHE A CA 1
ATOM 1747 C C . PHE A 1 225 ? -9.382 1.466 19.747 1.00 93.56 225 PHE A C 1
ATOM 1749 O O . PHE A 1 225 ? -8.208 1.107 19.712 1.00 93.56 225 PHE A O 1
ATOM 1756 N N . ARG A 1 226 ? -9.775 2.426 20.584 1.00 94.56 226 ARG A N 1
ATOM 1757 C CA . ARG A 1 226 ? -8.895 3.093 21.547 1.00 94.56 226 ARG A CA 1
ATOM 1758 C C . ARG A 1 226 ? -8.319 2.104 22.561 1.00 94.56 226 ARG A C 1
ATOM 1760 O O . ARG A 1 226 ? -7.127 2.160 22.857 1.00 94.56 226 ARG A O 1
ATOM 1767 N N . ALA A 1 227 ? -9.132 1.185 23.088 1.00 95.00 227 ALA A N 1
ATOM 1768 C CA . ALA A 1 227 ? -8.653 0.134 23.989 1.00 95.00 227 ALA A CA 1
ATOM 1769 C C . ALA A 1 227 ? -7.666 -0.814 23.285 1.00 95.00 227 ALA A C 1
ATOM 1771 O O . ALA A 1 227 ? -6.632 -1.163 23.858 1.00 95.00 227 ALA A O 1
ATOM 1772 N N . PHE A 1 228 ? -7.942 -1.157 22.024 1.00 95.25 228 PHE A N 1
ATOM 1773 C CA . PHE A 1 228 ? -7.024 -1.896 21.161 1.00 95.25 228 PHE A CA 1
ATOM 1774 C C . PHE A 1 228 ? -5.670 -1.187 21.008 1.00 95.25 228 PHE A C 1
ATOM 1776 O O . PHE A 1 228 ? -4.634 -1.812 21.243 1.00 95.25 228 PHE A O 1
ATOM 1783 N N . MET A 1 229 ? -5.673 0.110 20.674 1.00 94.56 229 MET A N 1
ATOM 1784 C CA . MET A 1 229 ? -4.454 0.911 20.502 1.00 94.56 229 MET A CA 1
ATOM 1785 C C . MET A 1 229 ? -3.629 0.972 21.789 1.00 94.56 229 MET A C 1
ATOM 1787 O O . MET A 1 229 ? -2.417 0.764 21.754 1.00 94.56 229 MET A O 1
ATOM 1791 N N . LYS A 1 230 ? -4.282 1.185 22.939 1.00 94.25 230 LYS A N 1
ATOM 1792 C CA . LYS A 1 230 ? -3.622 1.165 24.253 1.00 94.25 230 LYS A CA 1
ATOM 1793 C C . LYS A 1 230 ? -2.993 -0.196 24.556 1.00 94.25 230 LYS A C 1
ATOM 1795 O O . LYS A 1 230 ? -1.852 -0.255 25.003 1.00 94.25 230 LYS A O 1
ATOM 1800 N N . GLY A 1 231 ? -3.699 -1.289 24.261 1.00 91.44 231 GLY A N 1
ATOM 1801 C CA . GLY A 1 231 ? -3.164 -2.648 24.407 1.00 91.44 231 GLY A CA 1
ATOM 1802 C C . GLY A 1 231 ? -1.985 -2.947 23.474 1.00 91.44 231 GLY A C 1
ATOM 1803 O O . GLY A 1 231 ? -1.081 -3.687 23.848 1.00 91.44 231 GLY A O 1
ATOM 1804 N N . ALA A 1 232 ? -1.954 -2.318 22.297 1.00 91.06 232 ALA A N 1
ATOM 1805 C CA . ALA A 1 232 ? -0.854 -2.396 21.338 1.00 91.06 232 ALA A CA 1
ATOM 1806 C C . ALA A 1 232 ? 0.318 -1.439 21.651 1.00 91.06 232 ALA A C 1
ATOM 1808 O O . ALA A 1 232 ? 1.248 -1.347 20.854 1.00 91.06 232 ALA A O 1
ATOM 1809 N N . ASN A 1 233 ? 0.290 -0.7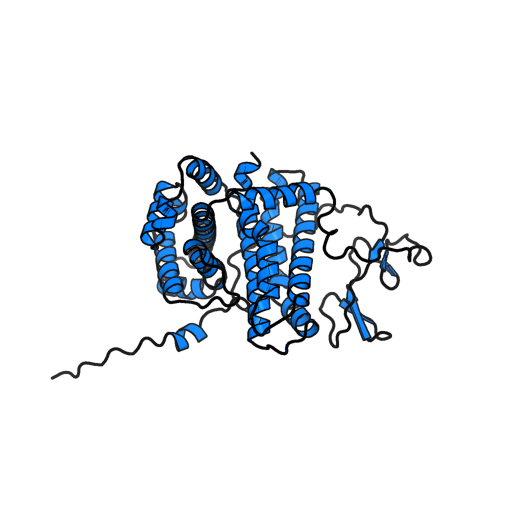51 22.801 1.00 91.81 233 ASN A N 1
ATOM 1810 C CA . ASN A 1 233 ? 1.289 0.230 23.237 1.00 91.81 233 ASN A CA 1
ATOM 1811 C C . ASN A 1 233 ? 1.353 1.519 22.386 1.00 91.81 233 ASN A C 1
ATOM 1813 O O . ASN A 1 233 ? 2.398 2.159 22.297 1.00 91.81 233 ASN A O 1
ATOM 1817 N N . PHE A 1 234 ? 0.226 1.936 21.799 1.00 92.06 234 PHE A N 1
ATOM 1818 C CA . PHE A 1 234 ? 0.060 3.232 21.118 1.00 92.06 234 PHE A CA 1
ATOM 1819 C C . PHE A 1 234 ? -0.784 4.204 21.957 1.00 92.06 234 PHE A C 1
ATOM 1821 O O . PHE A 1 234 ? -1.694 4.863 21.451 1.00 92.06 234 PHE A O 1
ATOM 1828 N N . THR A 1 235 ? -0.517 4.253 23.267 1.00 91.44 235 THR A N 1
ATOM 1829 C CA . THR A 1 235 ? -1.309 5.024 24.240 1.00 91.44 235 THR A CA 1
ATOM 1830 C C . THR A 1 235 ? -1.298 6.518 23.943 1.00 91.44 235 THR A C 1
ATOM 1832 O O . THR A 1 235 ? -2.368 7.115 23.927 1.00 91.44 235 THR A O 1
ATOM 1835 N N . ASP A 1 236 ? -0.135 7.093 23.634 1.00 90.69 236 ASP A N 1
ATOM 1836 C CA . ASP A 1 236 ? 0.001 8.532 23.376 1.00 90.69 236 ASP A CA 1
ATOM 1837 C C . ASP A 1 236 ? -0.875 8.968 22.191 1.00 90.69 236 ASP A C 1
ATOM 1839 O O . ASP A 1 236 ? -1.669 9.899 22.298 1.00 90.69 236 ASP A O 1
ATOM 1843 N N . ALA A 1 237 ? -0.830 8.218 21.084 1.00 88.88 237 ALA A N 1
ATOM 1844 C CA . ALA A 1 237 ? -1.695 8.464 19.931 1.00 88.88 237 ALA A CA 1
ATOM 1845 C C . ALA A 1 237 ? -3.182 8.299 20.278 1.00 88.88 237 ALA A C 1
ATOM 1847 O O . ALA A 1 237 ? -4.011 9.067 19.809 1.00 88.88 237 ALA A O 1
ATOM 1848 N N . ALA A 1 238 ? -3.531 7.321 21.115 1.00 90.25 238 ALA A N 1
ATOM 1849 C CA . ALA A 1 238 ? -4.909 7.067 21.534 1.00 90.25 238 ALA A CA 1
ATOM 1850 C C . ALA A 1 238 ? -5.470 8.117 22.517 1.00 90.25 238 ALA A C 1
ATOM 1852 O O . ALA A 1 238 ? -6.679 8.135 22.778 1.00 90.25 238 ALA A O 1
ATOM 1853 N N . GLU A 1 239 ? -4.613 8.933 23.131 1.00 91.75 239 GLU A N 1
ATOM 1854 C CA . GLU A 1 239 ? -4.989 9.977 24.092 1.00 91.75 239 GLU A CA 1
ATOM 1855 C C . GLU A 1 239 ? -4.995 11.379 23.486 1.00 91.75 239 GLU A C 1
ATOM 1857 O O . GLU A 1 239 ? -5.755 12.219 23.955 1.00 91.75 239 GLU A O 1
ATOM 1862 N N . GLU A 1 240 ? -4.234 11.592 22.415 1.00 91.19 240 GLU A N 1
ATOM 1863 C CA . GLU A 1 240 ? -4.152 12.868 21.698 1.00 91.19 240 GLU A CA 1
ATOM 1864 C C . GLU A 1 240 ? -5.347 13.116 20.749 1.00 91.19 240 GLU A C 1
ATOM 1866 O O . GLU A 1 240 ? -5.583 14.249 20.337 1.00 91.19 240 GLU A O 1
ATOM 1871 N N . ILE A 1 241 ? -6.129 12.080 20.407 1.00 87.75 241 ILE A N 1
ATOM 1872 C CA . ILE A 1 241 ? -7.342 12.222 19.580 1.00 87.75 241 ILE A CA 1
ATOM 1873 C C . ILE A 1 241 ? -8.390 13.090 20.291 1.00 87.75 241 ILE A C 1
ATOM 1875 O O . ILE A 1 241 ? -8.852 12.762 21.386 1.00 87.75 241 ILE A O 1
ATOM 1879 N N . THR A 1 242 ? -8.818 14.159 19.622 1.00 85.38 242 THR A N 1
ATOM 1880 C CA . THR A 1 242 ? -9.831 15.105 20.109 1.00 85.38 242 THR A CA 1
ATOM 1881 C C . THR A 1 242 ? -11.261 14.644 19.817 1.00 85.38 242 THR A C 1
ATOM 1883 O O . THR A 1 242 ? -11.501 13.897 18.871 1.00 85.38 242 THR A O 1
ATOM 1886 N N . ASP A 1 243 ? -12.245 15.154 20.566 1.00 82.25 243 ASP A N 1
ATOM 1887 C CA . ASP A 1 243 ? -13.663 14.801 20.375 1.00 82.25 243 ASP A CA 1
ATOM 1888 C C . ASP A 1 243 ? -14.170 15.048 18.941 1.00 82.25 243 ASP A C 1
ATOM 1890 O O . ASP A 1 243 ? -14.926 14.241 18.404 1.00 82.25 243 ASP A O 1
ATOM 1894 N N . GLY A 1 244 ? -13.712 16.122 18.286 1.00 76.50 244 GLY A N 1
ATOM 1895 C CA . GLY A 1 244 ? -14.065 16.401 16.889 1.00 76.50 244 GLY A CA 1
ATOM 1896 C C . GLY A 1 244 ? -13.465 15.396 15.896 1.00 76.50 244 GLY A C 1
ATOM 1897 O O . GLY A 1 244 ? -14.068 15.092 14.870 1.00 76.50 244 GLY A O 1
ATOM 1898 N N . GLU A 1 245 ? -12.294 14.836 16.202 1.00 81.00 245 GLU A N 1
ATOM 1899 C CA . GLU A 1 245 ? -11.666 13.795 15.382 1.00 81.00 245 GLU A CA 1
ATOM 1900 C C . GLU A 1 245 ? -12.329 12.428 15.594 1.00 81.00 245 GLU A C 1
ATOM 1902 O O . GLU A 1 245 ? -12.406 11.642 14.646 1.00 81.00 245 GLU A O 1
ATOM 1907 N N . ILE A 1 246 ? -12.859 12.160 16.796 1.00 84.44 246 ILE A N 1
ATOM 1908 C CA . ILE A 1 246 ? -13.600 10.928 17.112 1.00 84.44 246 ILE A CA 1
ATOM 1909 C C . ILE A 1 246 ? -14.801 10.764 16.181 1.00 84.44 246 ILE A C 1
ATOM 1911 O O . ILE A 1 246 ? -14.988 9.685 15.628 1.00 84.44 246 ILE A O 1
ATOM 1915 N N . GLU A 1 247 ? -15.590 11.815 15.954 1.00 78.50 247 GLU A N 1
ATOM 1916 C CA . GLU A 1 247 ? -16.775 11.737 15.086 1.00 78.50 247 GLU A CA 1
ATOM 1917 C C . GLU A 1 247 ? -16.409 11.342 13.643 1.00 78.50 247 GLU A C 1
ATOM 1919 O O . GLU A 1 247 ? -17.030 10.461 13.034 1.00 78.50 247 GLU A O 1
ATOM 1924 N N . SER A 1 248 ? -15.341 11.941 13.112 1.00 72.12 248 SER A N 1
ATOM 1925 C CA . SER A 1 248 ? -14.816 11.605 11.787 1.00 72.12 248 SER A CA 1
ATOM 1926 C C . SER A 1 248 ? -14.292 10.164 11.735 1.00 72.12 248 SER A C 1
ATOM 1928 O O . SER A 1 248 ? -14.594 9.426 10.793 1.00 72.12 248 SER A O 1
ATOM 1930 N N . LEU A 1 249 ? -13.564 9.726 12.770 1.00 77.44 249 LEU A N 1
ATOM 1931 C CA . LEU A 1 249 ? -13.080 8.349 12.901 1.00 77.44 249 LEU A CA 1
ATOM 1932 C C . LEU A 1 249 ? -14.226 7.339 12.987 1.00 77.44 249 LEU A C 1
ATOM 1934 O O . LEU A 1 249 ? -14.193 6.322 12.305 1.00 77.44 249 LEU A O 1
ATOM 1938 N N . GLU A 1 250 ? -15.268 7.599 13.771 1.00 82.00 250 GLU A N 1
ATOM 1939 C CA . GLU A 1 250 ? -16.400 6.678 13.882 1.00 82.00 250 GLU A CA 1
ATOM 1940 C C . GLU A 1 250 ? -17.185 6.569 12.575 1.00 82.00 250 GLU A C 1
ATOM 1942 O O . GLU A 1 250 ? -17.663 5.488 12.220 1.00 82.00 250 GLU A O 1
ATOM 1947 N N . THR A 1 251 ? -17.288 7.664 1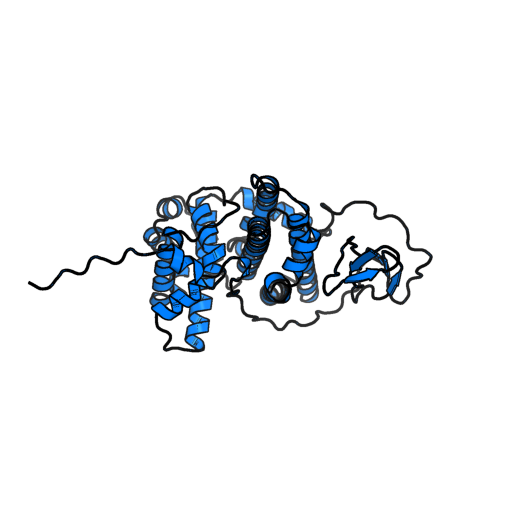1.823 1.00 75.38 251 THR A N 1
ATOM 1948 C CA . THR A 1 251 ? -17.876 7.638 10.479 1.00 75.38 251 THR A CA 1
ATOM 1949 C C . THR A 1 251 ? -17.032 6.776 9.543 1.00 75.38 251 THR A C 1
ATOM 1951 O O . THR A 1 251 ? -17.558 5.897 8.858 1.00 75.38 251 THR A O 1
ATOM 1954 N N . ALA A 1 252 ? -15.712 6.949 9.588 1.00 69.94 252 ALA A N 1
ATOM 1955 C CA . ALA A 1 252 ? -14.758 6.132 8.852 1.00 69.94 252 ALA A CA 1
ATOM 1956 C C . ALA A 1 252 ? -14.829 4.642 9.222 1.00 69.94 252 ALA A C 1
ATOM 1958 O O . ALA A 1 252 ? -14.717 3.767 8.361 1.00 69.94 252 ALA A O 1
ATOM 1959 N N . MET A 1 253 ? -15.040 4.337 10.504 1.00 80.25 253 MET A N 1
ATOM 1960 C CA . MET A 1 253 ? -15.183 2.982 11.040 1.00 80.25 253 MET A CA 1
ATOM 1961 C C . MET A 1 253 ? -16.464 2.298 10.547 1.00 80.25 253 MET A C 1
ATOM 1963 O O . MET A 1 253 ? -16.436 1.106 10.242 1.00 80.25 253 MET A O 1
ATOM 1967 N N . LYS A 1 254 ? -17.553 3.060 10.383 1.00 76.88 254 LYS A N 1
ATOM 1968 C CA . LYS A 1 254 ? -18.840 2.579 9.849 1.00 76.88 254 LYS A CA 1
ATOM 1969 C C . LYS A 1 254 ? -18.847 2.386 8.334 1.00 76.88 254 LYS A C 1
ATOM 1971 O O . LYS A 1 254 ? -19.727 1.700 7.817 1.00 76.88 254 LYS A O 1
ATOM 1976 N N . GLN A 1 255 ? -17.903 2.982 7.610 1.00 70.38 255 GLN A N 1
ATOM 1977 C CA . GLN A 1 255 ? -17.830 2.797 6.166 1.00 70.38 255 GLN A CA 1
ATOM 1978 C C . GLN A 1 255 ? -17.481 1.365 5.799 1.00 70.38 255 GLN A C 1
ATOM 1980 O O . GLN A 1 255 ? -16.483 0.806 6.250 1.00 70.38 255 GLN A O 1
ATOM 1985 N N . ASN A 1 256 ? -18.285 0.820 4.892 1.00 67.12 256 ASN A N 1
ATOM 1986 C CA . ASN A 1 256 ? -18.104 -0.519 4.350 1.00 67.12 256 ASN A CA 1
ATOM 1987 C C . ASN A 1 256 ? -17.173 -0.550 3.119 1.00 67.12 256 ASN A C 1
ATOM 1989 O O . ASN A 1 256 ? -17.003 -1.591 2.492 1.00 67.12 256 ASN A O 1
ATOM 1993 N N . SER A 1 257 ? -16.593 0.592 2.736 1.00 72.56 257 SER A N 1
ATOM 1994 C CA . SER A 1 257 ? -15.648 0.676 1.622 1.00 72.56 257 SER A CA 1
ATOM 1995 C C . SER A 1 257 ? -14.219 0.520 2.129 1.00 72.56 257 SER A C 1
ATOM 1997 O O . SER A 1 257 ? -13.796 1.224 3.045 1.00 72.56 257 SER A O 1
ATOM 1999 N N . SER A 1 258 ? -13.453 -0.374 1.503 1.00 77.38 258 SER A N 1
ATOM 2000 C CA . SER A 1 258 ? -12.003 -0.469 1.705 1.00 77.38 258 SER A CA 1
ATOM 2001 C C . SER A 1 258 ? -11.191 0.164 0.588 1.00 77.38 258 SER A C 1
ATOM 2003 O O . SER A 1 258 ? -9.972 0.142 0.671 1.00 77.38 258 SER A O 1
ATOM 2005 N N . CYS A 1 259 ? -11.839 0.749 -0.424 1.00 79.00 259 CYS A N 1
ATOM 2006 C CA . CYS A 1 259 ? -11.168 1.236 -1.627 1.00 79.00 259 CYS A CA 1
ATOM 2007 C C . CYS A 1 259 ? -9.976 2.149 -1.311 1.00 79.00 259 CYS A C 1
ATOM 2009 O O . CYS A 1 259 ? -8.868 1.881 -1.762 1.00 79.00 259 CYS A O 1
ATOM 2011 N N . GLY A 1 260 ? -10.178 3.188 -0.493 1.00 74.25 260 GLY A N 1
ATOM 2012 C CA . GLY A 1 260 ? -9.095 4.105 -0.137 1.00 74.25 260 GLY A CA 1
ATOM 2013 C C . GLY A 1 260 ? -7.947 3.404 0.599 1.00 74.25 260 GLY A C 1
ATOM 2014 O O . GLY A 1 260 ? -6.782 3.551 0.237 1.00 74.25 260 GLY A O 1
ATOM 2015 N N . GLY A 1 261 ? -8.281 2.560 1.575 1.00 76.69 261 GLY A N 1
ATOM 2016 C CA . GLY A 1 261 ? -7.299 1.776 2.319 1.00 76.69 261 GLY A CA 1
ATOM 2017 C C . GLY A 1 261 ? -6.483 0.823 1.450 1.00 76.69 261 GLY A C 1
ATOM 2018 O O . GLY A 1 261 ? -5.261 0.773 1.566 1.00 76.69 261 GLY A O 1
ATOM 2019 N N . ASP A 1 262 ? -7.158 0.104 0.555 1.00 83.88 262 ASP A N 1
ATOM 2020 C CA . ASP A 1 262 ? -6.539 -0.867 -0.343 1.00 83.88 262 ASP A CA 1
ATOM 2021 C C . ASP A 1 262 ? -5.661 -0.152 -1.391 1.00 83.88 262 ASP A C 1
ATOM 2023 O O . ASP A 1 262 ? -4.553 -0.602 -1.673 1.00 83.88 262 ASP A O 1
ATOM 2027 N N . LEU A 1 263 ? -6.107 0.995 -1.927 1.00 82.19 263 LEU A N 1
ATOM 2028 C CA . LEU A 1 263 ? -5.309 1.835 -2.831 1.00 82.19 263 LEU A CA 1
ATOM 2029 C C . LEU A 1 263 ? -4.064 2.391 -2.137 1.00 82.19 263 LEU A C 1
ATOM 2031 O O . LEU A 1 263 ? -2.991 2.415 -2.734 1.00 82.19 263 LEU A O 1
ATOM 2035 N N . LYS A 1 264 ? -4.189 2.802 -0.873 1.00 79.94 264 LYS A N 1
ATOM 2036 C CA . LYS A 1 264 ? -3.045 3.237 -0.079 1.00 79.94 264 LYS A CA 1
ATOM 2037 C C . LYS A 1 264 ? -2.041 2.098 0.126 1.00 79.94 264 LYS A C 1
ATOM 2039 O O . LYS A 1 264 ? -0.863 2.285 -0.162 1.00 79.94 264 LYS A O 1
ATOM 2044 N N . SER A 1 265 ? -2.496 0.937 0.603 1.00 84.94 265 SER A N 1
ATOM 2045 C CA . SER A 1 265 ? -1.620 -0.230 0.792 1.00 84.94 265 SER A CA 1
ATOM 2046 C C . SER A 1 265 ? -0.939 -0.613 -0.524 1.00 84.94 265 SER A C 1
ATOM 2048 O O . SER A 1 265 ? 0.251 -0.908 -0.552 1.00 84.94 265 SER A O 1
ATOM 2050 N N . LEU A 1 266 ? -1.648 -0.523 -1.654 1.00 86.75 266 LEU A N 1
ATOM 2051 C CA . LEU A 1 266 ? -1.059 -0.753 -2.969 1.00 86.75 266 LEU A CA 1
ATOM 2052 C C . LEU A 1 266 ? 0.084 0.230 -3.283 1.00 86.75 266 LEU A C 1
ATOM 2054 O O . LEU A 1 266 ? 1.131 -0.201 -3.764 1.00 86.75 266 LEU A O 1
ATOM 2058 N N . THR A 1 267 ? -0.073 1.522 -2.982 1.00 81.56 267 THR A N 1
ATOM 2059 C CA . THR A 1 267 ? 1.000 2.523 -3.137 1.00 81.56 267 THR A CA 1
ATOM 2060 C C . THR A 1 267 ? 2.203 2.208 -2.248 1.00 81.56 267 THR A C 1
ATOM 2062 O O . THR A 1 267 ? 3.337 2.215 -2.730 1.00 81.56 267 THR A O 1
ATOM 2065 N N . ASP A 1 268 ? 1.959 1.871 -0.982 1.00 82.00 268 ASP A N 1
ATOM 2066 C CA . ASP A 1 268 ? 2.996 1.492 -0.017 1.00 82.00 268 ASP A CA 1
ATOM 2067 C C . ASP A 1 268 ? 3.782 0.256 -0.486 1.00 82.00 268 ASP A C 1
ATOM 2069 O O . ASP A 1 268 ? 5.006 0.191 -0.374 1.00 82.00 268 ASP A O 1
ATOM 2073 N N . ARG A 1 269 ? 3.094 -0.721 -1.082 1.00 87.69 269 ARG A N 1
ATOM 2074 C CA . ARG A 1 269 ? 3.715 -1.937 -1.620 1.00 87.69 269 ARG A CA 1
ATOM 2075 C C . ARG A 1 269 ? 4.565 -1.670 -2.854 1.00 87.69 269 ARG A C 1
ATOM 2077 O O . ARG A 1 269 ? 5.658 -2.224 -2.942 1.00 87.69 269 ARG A O 1
ATOM 2084 N N . VAL A 1 270 ? 4.106 -0.819 -3.778 1.00 86.06 270 VAL A N 1
ATOM 2085 C CA . VAL A 1 270 ? 4.915 -0.377 -4.934 1.00 86.06 270 VAL A CA 1
ATOM 2086 C C . VAL A 1 270 ? 6.218 0.231 -4.449 1.00 86.06 270 VAL A C 1
ATOM 2088 O O . VAL A 1 270 ? 7.297 -0.172 -4.879 1.00 86.06 270 VAL A O 1
ATOM 2091 N N . TRP A 1 271 ? 6.106 1.152 -3.502 1.00 83.06 271 TRP A N 1
ATOM 2092 C CA . TRP A 1 271 ? 7.241 1.802 -2.882 1.00 83.06 271 TRP A CA 1
ATOM 2093 C C . TRP A 1 271 ? 8.236 0.810 -2.260 1.00 83.06 271 TRP A C 1
ATOM 2095 O O . TRP A 1 271 ? 9.427 0.828 -2.578 1.00 83.06 271 TRP A O 1
ATOM 2105 N N . MET A 1 272 ? 7.750 -0.075 -1.386 1.00 84.06 272 MET A N 1
ATOM 2106 C CA . MET A 1 272 ? 8.612 -1.013 -0.668 1.00 84.06 272 MET A CA 1
ATOM 2107 C C . MET A 1 272 ? 9.244 -2.054 -1.597 1.00 84.06 272 MET A C 1
ATOM 2109 O O . MET A 1 272 ? 10.396 -2.422 -1.392 1.00 84.06 272 MET A O 1
ATOM 2113 N N . THR A 1 273 ? 8.532 -2.478 -2.644 1.00 88.81 273 THR A N 1
ATOM 2114 C CA . THR A 1 273 ? 9.047 -3.423 -3.649 1.00 88.81 273 THR A CA 1
ATOM 2115 C C . THR A 1 273 ? 10.179 -2.804 -4.471 1.00 88.81 273 THR A C 1
ATOM 2117 O O . THR A 1 273 ? 11.220 -3.430 -4.662 1.00 88.81 273 THR A O 1
ATOM 2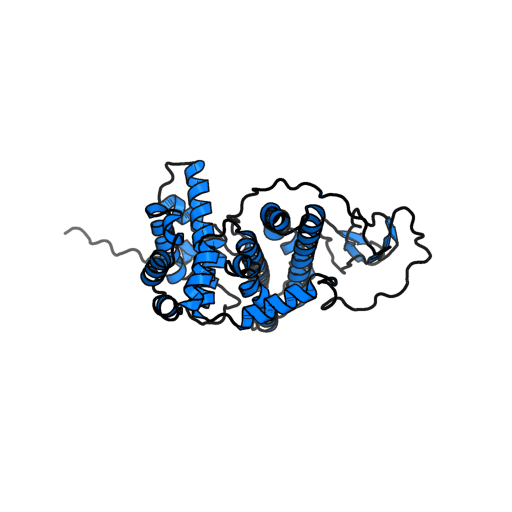120 N N . VAL A 1 274 ? 10.013 -1.553 -4.926 1.00 87.12 274 VAL A N 1
ATOM 2121 C CA . VAL A 1 274 ? 11.071 -0.809 -5.637 1.00 87.12 274 VAL A CA 1
ATOM 2122 C C . VAL A 1 274 ? 12.319 -0.686 -4.761 1.00 87.12 274 VAL A C 1
ATOM 2124 O O . VAL A 1 274 ? 13.429 -0.934 -5.235 1.00 87.12 274 VAL A O 1
ATOM 2127 N N . ASN A 1 275 ? 12.136 -0.329 -3.486 1.00 84.00 275 ASN A N 1
ATOM 2128 C CA . ASN A 1 275 ? 13.229 -0.230 -2.522 1.00 84.00 275 ASN A CA 1
ATOM 2129 C C . ASN A 1 275 ? 13.967 -1.549 -2.341 1.00 84.00 275 ASN A C 1
ATOM 2131 O O . ASN A 1 275 ? 15.187 -1.585 -2.470 1.00 84.00 275 ASN A O 1
ATOM 2135 N N . GLU A 1 276 ? 13.234 -2.631 -2.087 1.00 86.06 276 GLU A N 1
ATOM 2136 C CA . GLU A 1 276 ? 13.812 -3.957 -1.884 1.00 86.06 276 GLU A CA 1
ATOM 2137 C C . GLU A 1 276 ? 14.675 -4.381 -3.075 1.00 86.06 276 GLU A C 1
ATOM 2139 O O . GLU A 1 276 ? 15.826 -4.767 -2.896 1.00 86.06 276 GLU A O 1
ATOM 2144 N N . TYR A 1 277 ? 14.179 -4.219 -4.303 1.00 89.69 277 TYR A N 1
ATOM 2145 C CA . TYR A 1 277 ? 14.942 -4.578 -5.498 1.00 89.69 277 TYR A CA 1
ATOM 2146 C C . TYR A 1 277 ? 16.229 -3.768 -5.667 1.00 89.69 277 TYR A C 1
ATOM 2148 O O . TYR A 1 277 ? 17.237 -4.317 -6.118 1.00 89.69 277 TYR A O 1
ATOM 2156 N N . ARG A 1 278 ? 16.215 -2.484 -5.292 1.00 85.62 278 ARG A N 1
ATOM 2157 C CA . ARG A 1 278 ? 17.414 -1.636 -5.306 1.00 85.62 278 ARG A CA 1
ATOM 2158 C C . ARG A 1 278 ? 18.375 -1.968 -4.166 1.00 85.62 278 ARG A C 1
ATOM 2160 O O . ARG A 1 278 ? 19.578 -1.833 -4.344 1.00 85.62 278 ARG A O 1
ATOM 2167 N N . GLU A 1 279 ? 17.883 -2.420 -3.017 1.00 83.69 279 GLU A N 1
ATOM 2168 C CA . GLU A 1 279 ? 18.744 -2.897 -1.930 1.00 83.69 279 GLU A CA 1
ATOM 2169 C C . GLU A 1 279 ? 19.431 -4.221 -2.279 1.00 83.69 279 GLU A C 1
ATOM 2171 O O . GLU A 1 279 ? 20.624 -4.380 -2.024 1.00 83.69 279 GLU A O 1
ATOM 2176 N N . GLU A 1 280 ? 18.690 -5.166 -2.863 1.00 86.38 280 GLU A N 1
ATOM 2177 C CA . GLU A 1 280 ? 19.219 -6.466 -3.288 1.00 86.38 280 GLU A CA 1
ATOM 2178 C C . GLU A 1 280 ? 20.285 -6.322 -4.376 1.00 86.38 280 GLU A C 1
ATOM 2180 O O . GLU A 1 280 ? 21.281 -7.048 -4.381 1.00 86.38 280 GLU A O 1
ATOM 2185 N N . ASN A 1 281 ? 20.077 -5.383 -5.300 1.00 88.56 281 ASN A N 1
ATOM 2186 C CA . ASN A 1 281 ? 21.016 -5.075 -6.366 1.00 88.56 281 ASN A CA 1
ATOM 2187 C C . ASN A 1 281 ? 21.180 -3.551 -6.506 1.00 88.56 281 ASN A C 1
ATOM 2189 O O . ASN A 1 281 ? 20.503 -2.938 -7.331 1.00 88.56 281 ASN A O 1
ATOM 2193 N N . PRO A 1 282 ? 22.117 -2.930 -5.763 1.00 86.19 282 PRO A N 1
ATOM 2194 C CA . PRO A 1 282 ? 22.373 -1.487 -5.846 1.00 86.19 282 PRO A CA 1
ATOM 2195 C C . PRO A 1 282 ? 22.812 -1.008 -7.235 1.00 86.19 282 PRO A C 1
ATOM 2197 O O . PRO A 1 282 ? 22.666 0.165 -7.567 1.00 86.19 282 PRO A O 1
ATOM 2200 N N . SER A 1 283 ? 23.350 -1.914 -8.056 1.00 86.06 283 SER A N 1
ATOM 2201 C CA . SER A 1 283 ? 23.740 -1.651 -9.444 1.00 86.06 283 SER A CA 1
ATOM 2202 C C . SER A 1 283 ? 22.630 -1.907 -10.465 1.00 86.06 283 SER A C 1
ATOM 2204 O O . SER A 1 283 ? 22.900 -1.791 -11.659 1.00 86.06 283 SER A O 1
ATOM 2206 N N . ILE A 1 284 ? 21.413 -2.264 -10.030 1.00 88.00 284 ILE A N 1
ATOM 2207 C CA . ILE A 1 284 ? 20.292 -2.511 -10.941 1.00 88.00 284 ILE A CA 1
ATOM 2208 C C . ILE A 1 284 ? 20.015 -1.261 -11.773 1.00 88.00 284 ILE A C 1
ATOM 2210 O O . ILE A 1 284 ? 19.832 -0.157 -11.245 1.00 88.00 284 ILE A O 1
ATOM 2214 N N . THR A 1 285 ? 19.999 -1.442 -13.087 1.00 88.19 285 THR A N 1
ATOM 2215 C CA . THR A 1 285 ? 19.625 -0.374 -14.011 1.00 88.19 285 THR A CA 1
ATOM 2216 C C . THR A 1 285 ? 18.122 -0.109 -13.931 1.00 88.19 285 THR A C 1
ATOM 2218 O O . THR A 1 285 ? 17.340 -0.973 -13.526 1.00 88.19 285 THR A O 1
ATOM 2221 N N . ASP A 1 286 ? 17.690 1.086 -14.328 1.00 86.25 286 ASP A N 1
ATOM 2222 C CA . ASP A 1 286 ? 16.261 1.422 -14.362 1.00 86.25 286 ASP A CA 1
ATOM 2223 C C . ASP A 1 286 ? 15.482 0.485 -15.302 1.00 86.25 286 ASP A C 1
ATOM 2225 O O . ASP A 1 286 ? 14.335 0.138 -15.024 1.00 86.25 286 ASP A O 1
ATOM 2229 N N . ASP A 1 287 ? 16.133 -0.000 -16.360 1.00 85.25 287 ASP A N 1
ATOM 2230 C CA . ASP A 1 287 ? 15.575 -0.943 -17.328 1.00 85.25 287 ASP A CA 1
ATOM 2231 C C . ASP A 1 287 ? 15.368 -2.339 -16.724 1.00 85.25 287 ASP A C 1
ATOM 2233 O O . ASP A 1 287 ? 14.279 -2.914 -16.813 1.00 85.25 287 ASP A O 1
ATOM 2237 N N . GLU A 1 288 ? 16.385 -2.878 -16.050 1.00 88.94 288 GLU A N 1
ATOM 2238 C CA . GLU A 1 288 ? 16.278 -4.158 -15.341 1.00 88.94 288 GLU A CA 1
ATOM 2239 C C . GLU A 1 288 ? 15.234 -4.091 -14.223 1.00 88.94 288 GLU A C 1
ATOM 2241 O O . GLU A 1 288 ? 14.445 -5.023 -14.042 1.00 88.94 288 GLU A O 1
ATOM 2246 N N . LEU A 1 289 ? 15.191 -2.975 -13.490 1.00 89.88 289 LEU A N 1
ATOM 2247 C CA . LEU A 1 289 ? 14.205 -2.751 -12.441 1.00 89.88 289 LEU A CA 1
ATOM 2248 C C . LEU A 1 289 ? 12.785 -2.668 -13.013 1.00 89.88 289 LEU A C 1
ATOM 2250 O O . LEU A 1 289 ? 11.867 -3.274 -12.456 1.00 89.88 289 LEU A O 1
ATOM 2254 N N . ARG A 1 290 ? 12.603 -1.966 -14.139 1.00 89.44 290 ARG A N 1
ATOM 2255 C CA . ARG A 1 290 ? 11.324 -1.878 -14.853 1.00 89.44 290 ARG A CA 1
ATOM 2256 C C . ARG A 1 290 ? 10.839 -3.254 -15.290 1.00 89.44 290 ARG A C 1
ATOM 2258 O O . ARG A 1 290 ? 9.671 -3.572 -15.063 1.00 89.44 290 ARG A O 1
ATOM 2265 N N . LEU A 1 291 ? 11.725 -4.086 -15.840 1.00 90.06 291 LEU A N 1
ATOM 2266 C CA . LEU A 1 291 ? 11.386 -5.461 -16.205 1.00 90.06 291 LEU A CA 1
ATOM 2267 C C . LEU A 1 291 ? 10.958 -6.264 -14.966 1.00 90.06 291 LEU A C 1
ATOM 2269 O O . LEU A 1 291 ? 9.840 -6.782 -14.938 1.00 90.06 291 LEU A O 1
ATOM 2273 N N . LYS A 1 292 ? 11.779 -6.264 -13.906 1.00 92.25 292 LYS A N 1
ATOM 2274 C CA . LYS A 1 292 ? 11.517 -7.010 -12.661 1.00 92.25 292 LYS A CA 1
ATOM 2275 C C . LYS A 1 292 ? 10.193 -6.602 -11.997 1.00 92.25 292 LYS A C 1
ATOM 2277 O O . LYS A 1 292 ? 9.458 -7.457 -11.509 1.00 92.25 292 LYS A O 1
ATOM 2282 N N . ILE A 1 293 ? 9.858 -5.310 -11.987 1.00 90.81 293 ILE A N 1
ATOM 2283 C CA . ILE A 1 293 ? 8.581 -4.818 -11.443 1.00 90.81 293 ILE A CA 1
ATOM 2284 C C . ILE A 1 293 ? 7.410 -5.193 -12.351 1.00 90.81 293 ILE A C 1
ATOM 2286 O O . ILE A 1 293 ? 6.378 -5.633 -11.846 1.00 90.81 293 ILE A O 1
ATOM 2290 N N . SER A 1 294 ? 7.552 -5.062 -13.672 1.00 88.88 294 SER A N 1
ATOM 2291 C CA . SER A 1 294 ? 6.471 -5.376 -14.617 1.00 88.88 294 SER A CA 1
ATOM 2292 C C . SER A 1 294 ? 6.020 -6.841 -14.563 1.00 88.88 294 SER A C 1
ATOM 2294 O O . SER A 1 294 ? 4.862 -7.140 -14.843 1.00 88.88 294 SER A O 1
ATOM 2296 N N . GLU A 1 295 ? 6.920 -7.740 -14.162 1.00 90.12 295 GLU A N 1
ATOM 2297 C CA . GLU A 1 295 ? 6.663 -9.176 -14.026 1.00 90.12 295 GLU A CA 1
ATOM 2298 C C . GLU A 1 295 ? 6.177 -9.585 -12.627 1.00 90.12 295 GLU A C 1
ATOM 2300 O O . GLU A 1 295 ? 5.837 -10.747 -12.412 1.00 90.12 295 GLU A O 1
ATOM 2305 N N . SER A 1 296 ? 6.126 -8.650 -11.675 1.00 90.88 296 SER A N 1
ATOM 2306 C CA . SER A 1 296 ? 5.678 -8.925 -10.308 1.00 90.88 296 SER A CA 1
ATOM 2307 C C . SER A 1 296 ? 4.158 -9.093 -10.211 1.00 90.88 296 SER A C 1
ATOM 2309 O O . SER A 1 296 ? 3.393 -8.441 -10.929 1.00 90.88 296 SER A O 1
ATOM 2311 N N . ASP A 1 297 ? 3.704 -9.894 -9.241 1.00 90.69 297 ASP A N 1
ATOM 2312 C CA . ASP A 1 297 ? 2.272 -10.064 -8.943 1.00 90.69 297 ASP A CA 1
ATOM 2313 C C . ASP A 1 297 ? 1.585 -8.736 -8.590 1.00 90.69 297 ASP A C 1
ATOM 2315 O O . ASP A 1 297 ? 0.404 -8.533 -8.888 1.00 90.69 297 ASP A O 1
ATOM 2319 N N . LEU A 1 298 ? 2.352 -7.794 -8.031 1.00 90.31 298 LEU A N 1
ATOM 2320 C CA . LEU A 1 298 ? 1.901 -6.443 -7.736 1.00 90.31 298 LEU A CA 1
ATOM 2321 C C . LEU A 1 298 ? 1.337 -5.751 -8.986 1.00 90.31 298 LEU A C 1
ATOM 2323 O O . LEU A 1 298 ? 0.226 -5.218 -8.958 1.00 90.31 298 LEU A O 1
ATOM 2327 N N . VAL A 1 299 ? 2.084 -5.782 -10.092 1.00 89.44 299 VAL A N 1
ATOM 2328 C CA . VAL A 1 299 ? 1.682 -5.148 -11.356 1.00 89.44 299 VAL A CA 1
ATOM 2329 C C . VAL A 1 299 ? 0.703 -6.023 -12.126 1.00 89.44 299 VAL A C 1
ATOM 2331 O O . VAL A 1 299 ? -0.297 -5.517 -12.638 1.00 89.44 299 VAL A O 1
ATOM 2334 N N . LEU A 1 300 ? 0.961 -7.331 -12.188 1.00 88.62 300 LEU A N 1
ATOM 2335 C CA . LEU A 1 300 ? 0.167 -8.257 -12.994 1.00 88.62 300 LEU A CA 1
ATOM 2336 C C . LEU A 1 300 ? -1.244 -8.482 -12.435 1.00 88.62 300 LEU A C 1
ATOM 2338 O O . LEU A 1 300 ? -2.186 -8.647 -13.214 1.00 88.62 300 LEU A O 1
ATOM 2342 N N . TYR A 1 301 ? -1.414 -8.469 -11.109 1.00 89.81 301 TYR A N 1
ATOM 2343 C CA . TYR A 1 301 ? -2.671 -8.862 -10.468 1.00 89.81 301 TYR A CA 1
ATOM 2344 C C . TYR A 1 301 ? -3.196 -7.839 -9.462 1.00 89.81 301 TYR A C 1
ATOM 2346 O O . TYR A 1 301 ? -4.393 -7.526 -9.484 1.00 89.81 301 TYR A O 1
ATOM 2354 N N . ASP A 1 302 ? -2.349 -7.291 -8.592 1.00 91.88 302 ASP A N 1
ATOM 2355 C CA . ASP A 1 302 ? -2.845 -6.512 -7.453 1.00 91.88 302 ASP A CA 1
ATOM 2356 C C . ASP A 1 302 ? -3.363 -5.135 -7.845 1.00 91.88 302 ASP A C 1
ATOM 2358 O O . ASP A 1 302 ? -4.450 -4.752 -7.405 1.00 91.88 302 ASP A O 1
ATOM 2362 N N . VAL A 1 303 ? -2.657 -4.418 -8.729 1.00 89.75 303 VAL A N 1
ATOM 2363 C CA . VAL A 1 303 ? -3.133 -3.131 -9.264 1.00 89.75 303 VAL A CA 1
ATOM 2364 C C . VAL A 1 303 ? -4.520 -3.295 -9.881 1.00 89.75 303 VAL A C 1
ATOM 2366 O O . VAL A 1 303 ? -5.442 -2.526 -9.589 1.00 89.75 303 VAL A O 1
ATOM 2369 N N . ALA A 1 304 ? -4.707 -4.331 -10.700 1.00 90.19 304 ALA A N 1
ATOM 2370 C CA . ALA A 1 304 ? -5.989 -4.603 -11.333 1.00 90.19 304 ALA A CA 1
ATOM 2371 C C . ALA A 1 304 ? -7.070 -4.974 -10.307 1.00 90.19 304 ALA A C 1
ATOM 2373 O O . ALA A 1 304 ? -8.190 -4.475 -10.420 1.00 90.19 304 ALA A O 1
ATOM 2374 N N . THR A 1 305 ? -6.742 -5.805 -9.314 1.00 91.31 305 THR A N 1
ATOM 2375 C CA . THR A 1 305 ? -7.681 -6.299 -8.293 1.00 91.31 305 THR A CA 1
ATOM 2376 C C . THR A 1 305 ? -8.153 -5.183 -7.366 1.00 91.31 305 THR A C 1
ATOM 2378 O O . THR A 1 305 ? -9.359 -4.986 -7.214 1.00 91.31 305 THR A O 1
ATOM 2381 N N . VAL A 1 306 ? -7.225 -4.406 -6.803 1.00 89.81 306 VAL A N 1
ATOM 2382 C CA . VAL A 1 306 ? -7.522 -3.298 -5.881 1.00 89.81 306 VAL A CA 1
ATOM 2383 C C . VAL A 1 306 ? -8.369 -2.233 -6.573 1.00 89.81 306 VAL A C 1
ATOM 2385 O O . VAL A 1 306 ? -9.449 -1.886 -6.094 1.00 89.81 306 VAL A O 1
ATOM 2388 N N . THR A 1 307 ? -7.935 -1.766 -7.749 1.00 85.62 307 THR A N 1
ATOM 2389 C CA . THR A 1 307 ? -8.683 -0.744 -8.501 1.00 85.62 307 THR A CA 1
ATOM 2390 C C . THR A 1 307 ? -10.062 -1.242 -8.929 1.00 85.62 307 THR A C 1
ATOM 2392 O O . THR A 1 307 ? -11.013 -0.468 -8.980 1.00 85.62 307 THR A O 1
ATOM 2395 N N . ASN A 1 308 ? -10.217 -2.538 -9.204 1.00 89.44 308 ASN A N 1
ATOM 2396 C CA . ASN A 1 308 ? -11.508 -3.099 -9.576 1.00 89.44 308 ASN A CA 1
ATOM 2397 C C . ASN A 1 308 ? -12.454 -3.268 -8.379 1.00 89.44 308 ASN A C 1
ATOM 2399 O O . ASN A 1 308 ? -13.651 -3.025 -8.510 1.00 89.44 308 ASN A O 1
ATOM 2403 N N . ASN A 1 309 ? -11.939 -3.619 -7.202 1.00 88.94 309 ASN A N 1
ATOM 2404 C CA . ASN A 1 309 ? -12.743 -3.705 -5.982 1.00 88.94 309 ASN A CA 1
ATOM 2405 C C . ASN A 1 309 ? -13.296 -2.338 -5.545 1.00 88.94 309 ASN A C 1
ATOM 2407 O O . ASN A 1 309 ? -14.358 -2.272 -4.927 1.00 88.94 309 ASN A O 1
ATOM 2411 N N . CYS A 1 310 ? -12.646 -1.241 -5.945 1.00 84.56 310 CYS A N 1
ATOM 2412 C CA . CYS A 1 310 ? -13.172 0.111 -5.768 1.00 84.56 310 CYS A CA 1
ATOM 2413 C C . CYS A 1 310 ? -14.481 0.381 -6.524 1.00 84.56 310 CYS A C 1
ATOM 2415 O O . CYS A 1 310 ? -15.193 1.317 -6.166 1.00 84.56 310 CYS A O 1
ATOM 2417 N N . MET A 1 311 ? -14.835 -0.414 -7.541 1.00 85.25 311 MET A N 1
ATOM 2418 C CA . MET A 1 311 ? -15.972 -0.120 -8.420 1.00 85.25 311 MET A CA 1
ATOM 2419 C C . MET A 1 311 ? -17.304 0.003 -7.685 1.00 85.25 311 MET A C 1
ATOM 2421 O O . MET A 1 311 ? -18.102 0.857 -8.048 1.00 85.25 311 MET A O 1
ATOM 2425 N N . GLN A 1 312 ? -17.557 -0.798 -6.644 1.00 84.69 312 GLN A N 1
ATOM 2426 C CA . GLN A 1 312 ? -18.803 -0.675 -5.874 1.00 84.69 312 GLN A CA 1
ATOM 2427 C C . GLN A 1 312 ? -18.948 0.713 -5.242 1.00 84.69 312 GLN A C 1
ATOM 2429 O O . GLN A 1 312 ? -20.026 1.296 -5.294 1.00 84.69 312 GLN A O 1
ATOM 2434 N N . HIS A 1 313 ? -17.854 1.246 -4.698 1.00 76.81 313 HIS A N 1
ATOM 2435 C CA . HIS A 1 313 ? -17.828 2.575 -4.103 1.00 76.81 313 HIS A CA 1
ATOM 2436 C C . HIS A 1 313 ? -17.845 3.673 -5.171 1.00 76.81 313 HIS A C 1
ATOM 2438 O O . HIS A 1 313 ? -18.632 4.603 -5.095 1.00 76.81 313 HIS A O 1
ATOM 2444 N N . LEU A 1 314 ? -17.050 3.539 -6.234 1.00 78.31 314 LEU A N 1
ATOM 2445 C CA . LEU A 1 314 ? -17.040 4.525 -7.317 1.00 78.31 314 LEU A CA 1
ATOM 2446 C C . LEU A 1 314 ? -18.419 4.665 -7.983 1.00 78.31 314 LEU A C 1
ATOM 2448 O O . LEU A 1 314 ? -18.812 5.769 -8.353 1.00 78.31 314 LEU A O 1
ATOM 2452 N N . ILE A 1 315 ? -19.169 3.565 -8.110 1.00 82.00 315 ILE A N 1
ATOM 2453 C CA . ILE A 1 315 ? -20.543 3.571 -8.630 1.00 82.00 315 ILE A CA 1
ATOM 2454 C C . ILE A 1 315 ? -21.532 4.152 -7.608 1.00 82.00 315 ILE A C 1
ATOM 2456 O O . ILE A 1 315 ? -22.515 4.754 -8.024 1.00 82.00 315 ILE A O 1
ATOM 2460 N N . SER A 1 316 ? -21.317 3.995 -6.294 1.00 80.31 316 SER A N 1
ATOM 2461 C CA . SER A 1 316 ? -22.211 4.609 -5.298 1.00 80.31 316 SER A CA 1
ATOM 2462 C C . SER A 1 316 ? -22.112 6.132 -5.296 1.00 80.31 316 SER A C 1
ATOM 2464 O O . SER A 1 316 ? -23.124 6.801 -5.112 1.00 80.31 316 SER A O 1
ATOM 2466 N N . GLU A 1 317 ? -20.914 6.662 -5.548 1.00 69.94 317 GLU A N 1
ATOM 2467 C CA . GLU A 1 317 ? -20.641 8.104 -5.539 1.00 69.94 317 GLU A CA 1
ATOM 2468 C C . GLU A 1 317 ? -20.844 8.785 -6.904 1.00 69.94 317 GLU A C 1
ATOM 2470 O O . GLU A 1 317 ? -20.779 10.010 -7.005 1.00 69.94 317 GLU A O 1
ATOM 2475 N N . SER A 1 318 ? -21.040 8.027 -7.990 1.00 73.75 318 SER A N 1
ATOM 2476 C CA . SER A 1 318 ? -21.070 8.590 -9.347 1.00 73.75 318 SER A CA 1
ATOM 2477 C C . SER A 1 318 ? -21.881 7.753 -10.346 1.00 73.75 318 SER A C 1
ATOM 2479 O O . SER A 1 318 ? -22.650 6.871 -9.978 1.00 73.75 318 SER A O 1
ATOM 2481 N N . SER A 1 319 ? -21.748 8.042 -11.645 1.00 77.50 319 SER A N 1
ATOM 2482 C CA . SER A 1 319 ? -22.333 7.201 -12.693 1.00 77.50 319 SER A CA 1
ATOM 2483 C C . SER A 1 319 ? -21.450 5.984 -12.988 1.00 77.50 319 SER A C 1
ATOM 2485 O O . SER A 1 319 ? -20.242 6.011 -12.771 1.00 77.50 319 SER A O 1
ATOM 2487 N N . VAL A 1 320 ? -22.028 4.922 -13.557 1.00 82.25 320 VAL A N 1
ATOM 2488 C CA . VAL A 1 320 ? -21.259 3.736 -13.978 1.00 82.25 320 VAL A CA 1
ATOM 2489 C C . VAL A 1 320 ? -20.137 4.114 -14.953 1.00 82.25 320 VAL A C 1
ATOM 2491 O O . VAL A 1 320 ? -19.009 3.657 -14.796 1.00 82.25 320 VAL A O 1
ATOM 2494 N N . GLU A 1 321 ? -20.414 4.980 -15.927 1.00 77.44 321 GLU A N 1
ATOM 2495 C CA . GLU A 1 321 ? -19.423 5.457 -16.901 1.00 77.44 321 GLU A CA 1
ATOM 2496 C C . GLU A 1 321 ? -18.287 6.243 -16.230 1.00 77.44 321 GLU A C 1
ATOM 2498 O O . GLU A 1 321 ? -17.105 5.986 -16.483 1.00 77.44 321 GLU A O 1
ATOM 2503 N N . THR A 1 322 ? -18.638 7.143 -15.306 1.00 72.06 322 THR A N 1
ATOM 2504 C CA . THR A 1 322 ? -17.665 7.899 -14.509 1.00 72.06 322 THR A CA 1
ATOM 2505 C C . THR A 1 322 ? -16.809 6.959 -13.667 1.00 72.06 322 THR A C 1
ATOM 2507 O O . THR A 1 322 ? -15.590 7.073 -13.696 1.00 72.06 322 THR A O 1
ATOM 2510 N N . ALA A 1 323 ? -17.410 5.975 -12.997 1.00 76.19 323 ALA A N 1
ATOM 2511 C CA . ALA A 1 323 ? -16.698 5.010 -12.166 1.00 76.19 323 ALA A CA 1
ATOM 2512 C C . ALA A 1 323 ? -15.667 4.190 -12.958 1.00 76.19 323 ALA A C 1
ATOM 2514 O O . ALA A 1 323 ? -14.539 4.004 -12.498 1.00 76.19 323 ALA A O 1
ATOM 2515 N N . TYR A 1 324 ? -16.021 3.728 -14.164 1.00 79.56 324 TYR A N 1
ATOM 2516 C CA . TYR A 1 324 ? -15.086 3.002 -15.028 1.00 79.56 324 TYR A CA 1
ATOM 2517 C C . TYR A 1 324 ? -13.957 3.898 -15.547 1.00 79.56 324 TYR A C 1
ATOM 2519 O O . TYR A 1 324 ? -12.803 3.463 -15.551 1.00 79.56 324 TYR A O 1
ATOM 2527 N N . THR A 1 325 ? -14.266 5.148 -15.904 1.00 73.25 325 THR A N 1
ATOM 2528 C CA . THR A 1 325 ? -13.253 6.154 -16.256 1.00 73.25 325 THR A CA 1
ATOM 2529 C C . THR A 1 325 ? -12.299 6.392 -15.085 1.00 73.25 325 THR A C 1
ATOM 2531 O O . THR A 1 325 ? -11.085 6.309 -15.248 1.00 73.25 325 THR A O 1
ATOM 2534 N N . THR A 1 326 ? -12.828 6.592 -13.874 1.00 72.19 326 THR A N 1
ATOM 2535 C CA . THR A 1 326 ? -12.027 6.788 -12.659 1.00 72.19 326 THR A CA 1
ATOM 2536 C C . THR A 1 326 ? -11.150 5.577 -12.351 1.00 72.19 326 THR A C 1
ATOM 2538 O O . THR A 1 326 ? -9.976 5.752 -12.035 1.00 72.19 326 THR A O 1
ATOM 2541 N N . ARG A 1 327 ? -11.662 4.345 -12.488 1.00 80.25 327 ARG A N 1
ATOM 2542 C CA . ARG A 1 327 ? -10.854 3.122 -12.329 1.00 80.25 327 ARG A CA 1
ATOM 2543 C C . ARG A 1 327 ? -9.673 3.097 -13.298 1.00 80.25 327 ARG A C 1
ATOM 2545 O O . ARG A 1 327 ? -8.566 2.744 -12.899 1.00 80.25 327 ARG A O 1
ATOM 2552 N N . GLU A 1 328 ? -9.903 3.454 -14.557 1.00 75.50 328 GLU A N 1
ATOM 2553 C CA . GLU A 1 328 ? -8.845 3.489 -15.566 1.00 75.50 328 GLU A CA 1
ATOM 2554 C C . GLU A 1 328 ? -7.808 4.575 -15.256 1.00 75.50 328 GLU A C 1
ATOM 2556 O O . GLU A 1 328 ? -6.604 4.324 -15.313 1.00 75.50 328 GLU A O 1
ATOM 2561 N N . THR A 1 329 ? -8.254 5.752 -14.809 1.00 71.75 329 THR A N 1
ATOM 2562 C CA . THR A 1 329 ? -7.361 6.799 -14.298 1.00 71.75 329 THR A CA 1
ATOM 2563 C C . THR A 1 329 ? -6.531 6.310 -13.110 1.00 71.75 329 THR A C 1
ATOM 2565 O O . THR A 1 329 ? -5.331 6.577 -13.068 1.00 71.75 329 THR A O 1
ATOM 2568 N N . LEU A 1 330 ? -7.119 5.561 -12.169 1.00 72.94 330 LEU A N 1
ATOM 2569 C CA . LEU A 1 330 ? -6.386 4.986 -11.035 1.00 72.94 330 LEU A CA 1
ATOM 2570 C C . LEU A 1 330 ? -5.293 4.019 -11.509 1.00 72.94 330 LEU A C 1
ATOM 2572 O O . LEU A 1 330 ? -4.154 4.128 -11.065 1.00 72.94 330 LEU A O 1
ATOM 2576 N N . ARG A 1 331 ? -5.596 3.118 -12.451 1.00 79.19 331 ARG A N 1
ATOM 2577 C CA . ARG A 1 331 ? -4.606 2.178 -13.012 1.00 79.19 331 ARG A CA 1
ATOM 2578 C C . ARG A 1 331 ? -3.456 2.902 -13.709 1.00 79.19 331 ARG A C 1
ATOM 2580 O O . ARG A 1 331 ? -2.297 2.606 -13.430 1.00 79.19 331 ARG A O 1
ATOM 2587 N N . LYS A 1 332 ? -3.771 3.901 -14.541 1.00 71.62 332 LYS A N 1
ATOM 2588 C CA . LYS A 1 332 ? -2.764 4.765 -15.180 1.00 71.62 332 LYS A CA 1
ATOM 2589 C C . LYS A 1 332 ? -1.911 5.493 -14.141 1.00 71.62 332 LYS A C 1
ATOM 2591 O O . LYS A 1 332 ? -0.697 5.562 -14.291 1.00 71.62 332 LYS A O 1
ATOM 2596 N N . THR A 1 333 ? -2.529 5.966 -13.058 1.00 69.06 333 THR A N 1
ATOM 2597 C CA . THR A 1 333 ? -1.820 6.626 -11.952 1.00 69.06 333 THR A CA 1
ATOM 2598 C C . THR A 1 333 ? -0.802 5.689 -11.303 1.00 69.06 333 THR A C 1
ATOM 2600 O O . THR A 1 333 ? 0.327 6.109 -11.077 1.00 69.06 333 THR A O 1
ATOM 2603 N N . PHE A 1 334 ? -1.136 4.415 -11.067 1.00 76.00 334 PHE A N 1
ATOM 2604 C CA . PHE A 1 334 ? -0.155 3.446 -10.559 1.00 76.00 334 PHE A CA 1
ATOM 2605 C C . PHE A 1 334 ? 0.991 3.191 -11.538 1.00 76.00 334 PHE A C 1
ATOM 2607 O O . PHE A 1 334 ? 2.133 3.113 -11.096 1.00 76.00 334 PHE A O 1
ATOM 2614 N N . GLY A 1 335 ? 0.722 3.131 -12.847 1.00 73.38 335 GLY A N 1
ATOM 2615 C CA . GLY A 1 335 ? 1.778 3.046 -13.864 1.00 73.38 335 GLY A CA 1
ATOM 2616 C C . GLY A 1 335 ? 2.756 4.224 -13.791 1.00 73.38 335 GLY A C 1
ATOM 2617 O O . GLY A 1 335 ? 3.968 4.026 -13.798 1.00 73.38 335 GLY A O 1
ATOM 2618 N N . VAL A 1 336 ? 2.234 5.442 -13.615 1.00 70.88 336 VAL A N 1
ATOM 2619 C CA . VAL A 1 336 ? 3.052 6.650 -13.421 1.00 70.88 336 VAL A CA 1
ATOM 2620 C C . VAL A 1 336 ? 3.850 6.585 -12.127 1.00 70.88 336 VAL A C 1
ATOM 2622 O O . VAL A 1 336 ? 5.043 6.849 -12.164 1.00 70.88 336 VAL A O 1
ATOM 2625 N N . ILE A 1 337 ? 3.228 6.213 -11.003 1.00 71.44 337 ILE A N 1
ATOM 2626 C CA . ILE A 1 337 ? 3.923 6.083 -9.711 1.00 71.44 337 ILE A CA 1
ATOM 2627 C C . ILE A 1 337 ? 5.086 5.093 -9.836 1.00 71.44 337 ILE A C 1
ATOM 2629 O O . ILE A 1 337 ? 6.191 5.391 -9.394 1.00 71.44 337 ILE A O 1
ATOM 2633 N N . ILE A 1 338 ? 4.857 3.936 -10.462 1.00 80.31 338 ILE A N 1
ATOM 2634 C CA . ILE A 1 338 ? 5.892 2.918 -10.679 1.00 80.31 338 ILE A CA 1
ATOM 2635 C C . ILE A 1 338 ? 7.041 3.487 -11.519 1.00 80.31 338 ILE A C 1
ATOM 2637 O O . ILE A 1 338 ? 8.190 3.418 -11.091 1.00 80.31 338 ILE A O 1
ATOM 2641 N N . ASN A 1 339 ? 6.740 4.082 -12.676 1.00 75.25 339 ASN A N 1
ATOM 2642 C CA . ASN A 1 339 ? 7.750 4.676 -13.556 1.00 75.25 339 ASN A CA 1
ATOM 2643 C C . ASN A 1 339 ? 8.542 5.789 -12.857 1.00 75.25 339 ASN A C 1
ATOM 2645 O O . ASN A 1 339 ? 9.767 5.817 -12.917 1.00 75.25 339 ASN A O 1
ATOM 2649 N N . ASP A 1 340 ? 7.853 6.668 -12.137 1.00 68.12 340 ASP A N 1
ATOM 2650 C CA . ASP A 1 340 ? 8.447 7.795 -11.425 1.00 68.12 340 ASP A CA 1
ATOM 2651 C C . ASP A 1 340 ? 9.371 7.340 -10.282 1.00 68.12 340 ASP A C 1
ATOM 2653 O O . ASP A 1 340 ? 10.416 7.955 -10.045 1.00 68.12 340 ASP A O 1
ATOM 2657 N N . LEU A 1 341 ? 9.016 6.246 -9.596 1.00 75.94 341 LEU A N 1
ATOM 2658 C CA . LEU A 1 341 ? 9.856 5.608 -8.581 1.00 75.94 341 LEU A CA 1
ATOM 2659 C C . LEU A 1 341 ? 11.064 4.898 -9.196 1.00 75.94 341 LEU A C 1
ATOM 2661 O O . LEU A 1 341 ? 12.164 5.018 -8.653 1.00 75.94 341 LEU A O 1
ATOM 2665 N N . ILE A 1 342 ? 10.894 4.233 -10.343 1.00 80.19 342 ILE A N 1
ATOM 2666 C CA . ILE A 1 342 ? 12.006 3.666 -11.114 1.00 80.19 342 ILE A CA 1
ATOM 2667 C C . ILE A 1 342 ? 12.984 4.786 -11.499 1.00 80.19 342 ILE A C 1
ATOM 2669 O O . ILE A 1 342 ? 14.144 4.718 -11.122 1.00 80.19 342 ILE A O 1
ATOM 2673 N N . GLU A 1 343 ? 12.530 5.868 -12.125 1.00 73.50 343 GLU A N 1
ATOM 2674 C CA . GLU A 1 343 ? 13.404 6.925 -12.673 1.00 73.50 343 GLU A CA 1
ATOM 2675 C C . GLU A 1 343 ? 14.051 7.840 -11.617 1.00 73.50 343 GLU A C 1
ATOM 2677 O O . GLU A 1 343 ? 15.000 8.570 -11.895 1.00 73.50 343 GLU A O 1
ATOM 2682 N N . SER A 1 344 ? 13.550 7.843 -10.381 1.00 65.06 344 SER A N 1
ATOM 2683 C CA . SER A 1 344 ? 13.988 8.771 -9.324 1.00 65.06 344 SER A CA 1
ATOM 2684 C C . SER A 1 344 ? 15.404 8.565 -8.763 1.00 65.06 344 SER A C 1
ATOM 2686 O O . SER A 1 344 ? 15.771 9.261 -7.816 1.00 65.06 344 SER A O 1
ATOM 2688 N N . GLY A 1 345 ? 16.178 7.617 -9.296 1.00 49.47 345 GLY A N 1
ATOM 2689 C CA . GLY A 1 345 ? 17.384 7.017 -8.711 1.00 49.47 345 GLY A CA 1
ATOM 2690 C C . GLY A 1 345 ? 18.209 7.836 -7.694 1.00 49.47 345 GLY A C 1
ATOM 2691 O O . GLY A 1 345 ? 18.629 8.958 -7.976 1.00 49.47 345 GLY A O 1
ATOM 2692 N N . LYS A 1 346 ? 18.518 7.211 -6.538 1.00 46.81 346 LYS A N 1
ATOM 2693 C CA . LYS A 1 346 ? 19.891 6.913 -6.045 1.00 46.81 346 LYS A CA 1
ATOM 2694 C C . LYS A 1 346 ? 19.897 6.094 -4.732 1.00 46.81 346 LYS A C 1
ATOM 2696 O O . LYS A 1 346 ? 19.436 6.578 -3.700 1.00 46.81 346 LYS A O 1
ATOM 2701 N N . SER A 1 347 ? 20.539 4.919 -4.737 1.00 45.00 347 SER A N 1
ATOM 2702 C CA . SER A 1 347 ? 21.197 4.338 -3.548 1.00 45.00 347 SER A CA 1
ATOM 2703 C C . SER A 1 347 ? 22.618 4.912 -3.514 1.00 45.00 347 SER A C 1
ATOM 2705 O O . SER A 1 347 ? 23.319 4.843 -4.514 1.00 45.00 347 SER A O 1
ATOM 2707 N N . ASP A 1 348 ? 22.987 5.728 -2.527 1.00 38.09 348 ASP A N 1
ATOM 2708 C CA . ASP A 1 348 ? 23.664 5.226 -1.322 1.00 38.09 348 ASP A CA 1
ATOM 2709 C C . ASP A 1 348 ? 23.133 5.831 -0.004 1.00 38.09 348 ASP A C 1
ATOM 2711 O O . ASP A 1 348 ? 23.714 5.602 1.054 1.00 38.09 348 ASP A O 1
ATOM 2715 N N . ASN A 1 349 ? 22.047 6.622 -0.038 1.00 45.88 349 ASN A N 1
ATOM 2716 C CA . ASN A 1 349 ? 21.491 7.242 1.180 1.00 45.88 349 ASN A CA 1
ATOM 2717 C C . ASN A 1 349 ? 19.966 7.539 1.160 1.00 45.88 349 ASN A C 1
ATOM 2719 O O . ASN A 1 349 ? 19.506 8.342 1.965 1.00 45.88 349 ASN A O 1
ATOM 2723 N N . GLY A 1 350 ? 19.179 6.946 0.246 1.00 44.09 350 GLY A N 1
ATOM 2724 C CA . GLY A 1 350 ? 17.694 6.919 0.277 1.00 44.09 350 GLY A CA 1
ATOM 2725 C C . GLY A 1 350 ? 16.921 8.199 -0.101 1.00 44.09 350 GLY A C 1
ATOM 2726 O O . GLY A 1 350 ? 15.740 8.128 -0.436 1.00 44.09 350 GLY A O 1
ATOM 2727 N N . THR A 1 351 ? 17.567 9.367 -0.127 1.00 43.00 351 THR A N 1
ATOM 2728 C CA . THR A 1 351 ? 16.876 10.672 -0.119 1.00 43.00 351 THR A CA 1
ATOM 2729 C C . THR A 1 351 ? 15.936 10.959 -1.301 1.00 43.00 351 THR A C 1
ATOM 2731 O O . THR A 1 351 ? 14.874 11.527 -1.080 1.00 43.00 351 THR A O 1
ATOM 2734 N N . SER A 1 352 ? 16.260 10.586 -2.546 1.00 48.38 352 SER A N 1
ATOM 2735 C CA . SER A 1 352 ? 15.434 10.985 -3.709 1.00 48.38 352 SER A CA 1
ATOM 2736 C C . SER A 1 352 ? 14.132 10.198 -3.834 1.00 48.38 352 SER A C 1
ATOM 2738 O O . SER A 1 352 ? 13.096 10.738 -4.228 1.00 48.38 352 SER A O 1
ATOM 2740 N N . LEU A 1 353 ? 14.181 8.921 -3.468 1.00 50.28 353 LEU A N 1
ATOM 2741 C CA . LEU A 1 353 ? 13.015 8.065 -3.429 1.00 50.28 353 LEU A CA 1
ATOM 2742 C C . LEU A 1 353 ? 12.130 8.574 -2.261 1.00 50.28 353 LEU A C 1
ATOM 2744 O O . LEU A 1 353 ? 10.942 8.830 -2.458 1.00 50.28 353 LEU A O 1
ATOM 2748 N N . ASP A 1 354 ? 12.692 8.763 -1.053 1.00 54.22 354 ASP A N 1
ATOM 2749 C CA . ASP A 1 354 ? 11.933 9.110 0.169 1.00 54.22 354 ASP A CA 1
ATOM 2750 C C . ASP A 1 354 ? 11.217 10.472 0.039 1.00 54.22 354 ASP A C 1
ATOM 2752 O O . ASP A 1 354 ? 10.100 10.680 0.538 1.00 54.22 354 ASP A O 1
ATOM 2756 N N . GLU A 1 355 ? 11.835 11.407 -0.688 1.00 49.22 355 GLU A N 1
ATOM 2757 C CA . GLU A 1 355 ? 11.251 12.695 -1.069 1.00 49.22 355 GLU A CA 1
ATOM 2758 C C . GLU A 1 355 ? 10.027 12.529 -1.982 1.00 49.22 355 GLU A C 1
ATOM 2760 O O . GLU A 1 355 ? 9.016 13.210 -1.780 1.00 49.22 355 GLU A O 1
ATOM 2765 N N . LYS A 1 356 ? 10.055 11.588 -2.935 1.00 53.28 356 LYS A N 1
ATOM 2766 C CA . LYS A 1 356 ? 8.898 11.281 -3.789 1.00 53.28 356 LYS A CA 1
ATOM 2767 C C . LYS A 1 356 ? 7.808 10.522 -3.041 1.00 53.28 356 LYS A C 1
ATOM 2769 O O . LYS A 1 356 ? 6.639 10.859 -3.206 1.00 53.28 356 LYS A O 1
ATOM 2774 N N . MET A 1 357 ? 8.141 9.600 -2.133 1.00 51.97 357 MET A N 1
ATOM 2775 C CA . MET A 1 357 ? 7.134 9.025 -1.226 1.00 51.97 357 MET A CA 1
ATOM 2776 C C . MET A 1 357 ? 6.476 10.112 -0.380 1.00 51.97 357 MET A C 1
ATOM 2778 O O . MET A 1 357 ? 5.260 10.141 -0.216 1.00 51.97 357 MET A O 1
ATOM 2782 N N . THR A 1 358 ? 7.272 11.062 0.112 1.00 48.44 358 THR A N 1
ATOM 2783 C CA . THR A 1 358 ? 6.768 12.238 0.823 1.00 48.44 358 THR A CA 1
ATOM 2784 C C . THR A 1 358 ? 5.858 13.085 -0.064 1.00 48.44 358 THR A C 1
ATOM 2786 O O . THR A 1 358 ? 4.837 13.581 0.416 1.00 48.44 358 THR A O 1
ATOM 2789 N N . ALA A 1 359 ? 6.160 13.192 -1.359 1.00 46.47 359 ALA A N 1
ATOM 2790 C CA . ALA A 1 359 ? 5.273 13.800 -2.342 1.00 46.47 359 ALA A CA 1
ATOM 2791 C C . ALA A 1 359 ? 3.998 12.977 -2.584 1.00 46.47 359 ALA A C 1
ATOM 2793 O O . ALA A 1 359 ? 2.976 13.585 -2.868 1.00 46.47 359 ALA A O 1
ATOM 2794 N N . TYR A 1 360 ? 4.006 11.654 -2.390 1.00 50.53 360 TYR A N 1
ATOM 2795 C CA . TYR A 1 360 ? 2.825 10.780 -2.417 1.00 50.53 360 TYR A CA 1
ATOM 2796 C C . TYR A 1 360 ? 2.135 10.608 -1.050 1.00 50.53 360 TYR A C 1
ATOM 2798 O O . TYR A 1 360 ? 1.058 10.024 -1.001 1.00 50.53 360 TYR A O 1
ATOM 2806 N N . LYS A 1 361 ? 2.628 11.206 0.052 1.00 49.44 361 LYS A N 1
ATOM 2807 C CA . LYS A 1 361 ? 1.945 11.210 1.375 1.00 49.44 361 LYS A CA 1
ATOM 2808 C C . LYS A 1 361 ? 0.541 11.828 1.338 1.00 49.44 361 LYS A C 1
ATOM 2810 O O . LYS A 1 361 ? -0.236 11.677 2.283 1.00 49.44 361 LYS A O 1
ATOM 2815 N N . TRP A 1 362 ? 0.166 12.538 0.271 1.00 46.12 362 TRP A N 1
ATOM 2816 C CA . TRP A 1 362 ? -1.235 12.924 0.090 1.00 46.12 362 TRP A CA 1
ATOM 2817 C C . TRP A 1 362 ? -2.144 11.724 -0.185 1.00 46.12 362 TRP A C 1
ATOM 2819 O O . TRP A 1 362 ? -3.305 11.793 0.188 1.00 46.12 362 TRP A O 1
ATOM 2829 N N . ILE A 1 363 ? -1.634 10.628 -0.753 1.00 49.22 363 ILE A N 1
ATOM 2830 C CA . ILE A 1 363 ? -2.331 9.342 -0.898 1.00 49.22 363 ILE A CA 1
ATOM 2831 C C . ILE A 1 363 ? -2.509 8.704 0.485 1.00 49.22 363 ILE A C 1
ATOM 2833 O O . ILE A 1 363 ? -3.625 8.316 0.827 1.00 49.22 363 ILE A O 1
ATOM 2837 N N . ASP A 1 364 ? -1.472 8.738 1.337 1.00 42.16 364 ASP A N 1
ATOM 2838 C CA . ASP A 1 364 ? -1.542 8.259 2.732 1.00 42.16 364 ASP A CA 1
ATOM 2839 C C . ASP A 1 364 ? -2.666 8.903 3.536 1.00 42.16 364 ASP A C 1
ATOM 2841 O O . ASP A 1 364 ? -3.188 8.318 4.486 1.00 42.16 364 ASP A O 1
ATOM 2845 N N . THR A 1 365 ? -3.004 10.138 3.174 1.00 46.38 365 THR A N 1
ATOM 2846 C CA . THR A 1 365 ? -3.891 10.976 3.969 1.00 46.38 365 THR A CA 1
ATOM 2847 C C . THR A 1 365 ? -5.245 11.219 3.295 1.00 46.38 365 THR A C 1
ATOM 2849 O O . THR A 1 365 ? -6.265 11.321 3.975 1.00 46.38 365 THR A O 1
ATOM 2852 N N . GLY A 1 366 ? -5.269 11.241 1.963 1.00 40.50 366 GLY A N 1
ATOM 2853 C CA . GLY A 1 366 ? -6.439 11.443 1.115 1.00 40.50 366 GLY A CA 1
ATOM 2854 C C . GLY A 1 366 ? -7.203 10.164 0.767 1.00 40.50 366 GLY A C 1
ATOM 2855 O O . GLY A 1 366 ? -8.361 10.233 0.387 1.00 40.50 366 GLY A O 1
ATOM 2856 N N . LEU A 1 367 ? -6.595 8.989 0.939 1.00 46.84 367 LEU A N 1
ATOM 2857 C CA . LEU A 1 367 ? -7.278 7.696 0.798 1.00 46.84 367 LEU A CA 1
ATOM 2858 C C . LEU A 1 367 ? -7.515 7.011 2.154 1.00 46.84 367 LEU A C 1
ATOM 2860 O O . LEU A 1 367 ? -7.895 5.844 2.223 1.00 46.84 367 LEU A O 1
ATOM 2864 N N . SER A 1 368 ? -7.300 7.739 3.253 1.00 47.94 368 SER A N 1
ATOM 2865 C CA . SER A 1 368 ? -7.577 7.239 4.597 1.00 47.94 368 SER A CA 1
ATOM 2866 C C . SER A 1 368 ? -9.085 6.993 4.800 1.00 47.94 368 SER A C 1
ATOM 2868 O O . SER A 1 368 ? -9.905 7.634 4.142 1.00 47.94 368 SER A O 1
ATOM 2870 N N . PRO A 1 369 ? -9.490 6.101 5.723 1.00 44.69 369 PRO A N 1
ATOM 2871 C CA . PRO A 1 369 ? -10.899 5.802 6.000 1.00 44.69 369 PRO A CA 1
ATOM 2872 C C . PRO A 1 369 ? -11.788 7.032 6.255 1.00 44.69 369 PRO A C 1
ATOM 2874 O O . PRO A 1 369 ? -12.983 7.001 5.995 1.00 44.69 369 PRO A O 1
ATOM 2877 N N . GLN A 1 370 ? -11.228 8.132 6.761 1.00 41.53 370 GLN A N 1
ATOM 2878 C CA . GLN A 1 370 ? -11.971 9.375 6.996 1.00 41.53 370 GLN A CA 1
ATOM 2879 C C . GLN A 1 370 ? -12.391 10.090 5.709 1.00 41.53 370 GLN A C 1
ATOM 2881 O O . GLN A 1 370 ? -13.284 10.931 5.737 1.00 41.53 370 GLN A O 1
ATOM 2886 N N . TRP A 1 371 ? -11.788 9.768 4.567 1.00 39.00 371 TRP A N 1
ATOM 2887 C CA . TRP A 1 371 ? -12.030 10.506 3.336 1.00 39.00 371 TRP A CA 1
ATOM 2888 C C . TRP A 1 371 ? -13.369 10.175 2.684 1.00 39.00 371 TRP A C 1
ATOM 2890 O O . TRP A 1 371 ? -14.087 11.088 2.286 1.00 39.00 371 TRP A O 1
ATOM 2900 N N . SER A 1 372 ? -13.804 8.913 2.713 1.00 37.09 372 SER A N 1
ATOM 2901 C CA . SER A 1 372 ? -15.169 8.565 2.293 1.00 37.09 372 SER A CA 1
ATOM 2902 C C . SER A 1 372 ? -16.252 9.124 3.239 1.00 37.09 372 SER A C 1
ATOM 2904 O O . SER A 1 372 ? -17.434 8.946 2.974 1.00 37.09 372 SER A O 1
ATOM 2906 N N . ALA A 1 373 ? -15.874 9.794 4.346 1.00 32.47 373 ALA A N 1
ATOM 2907 C CA . ALA A 1 373 ? -16.805 10.458 5.270 1.00 32.47 373 ALA A CA 1
ATOM 2908 C C . ALA A 1 373 ? -16.958 11.945 4.947 1.00 32.47 373 ALA A C 1
ATOM 2910 O O . ALA A 1 373 ? -18.005 12.508 5.224 1.00 32.47 373 ALA A O 1
ATOM 2911 N N . ALA A 1 374 ? -15.914 12.570 4.396 1.00 29.78 374 ALA A N 1
ATOM 2912 C CA . ALA A 1 374 ? -15.855 14.004 4.115 1.00 29.78 374 ALA A CA 1
ATOM 2913 C C . ALA A 1 374 ? -16.379 14.382 2.715 1.00 29.78 374 ALA A C 1
ATOM 2915 O O . ALA A 1 374 ? -16.358 15.556 2.351 1.00 29.78 374 ALA A O 1
ATOM 2916 N N . VAL A 1 375 ? -16.803 13.388 1.924 1.00 29.52 375 VAL A N 1
ATOM 2917 C CA . VAL A 1 375 ? -17.558 13.564 0.667 1.00 29.52 375 VAL A CA 1
ATOM 2918 C C . VAL A 1 375 ? -19.084 13.502 0.916 1.00 29.52 375 VAL A C 1
ATOM 2920 O O . VAL A 1 375 ? -19.869 13.734 -0.000 1.00 29.52 375 VAL A O 1
ATOM 2923 N N . LEU A 1 376 ? -19.503 13.269 2.169 1.00 25.77 376 LEU A N 1
ATOM 2924 C CA . LEU A 1 376 ? -20.831 13.625 2.690 1.00 25.77 376 LEU A CA 1
ATOM 2925 C C . LEU A 1 376 ? -20.792 15.048 3.258 1.00 25.77 376 LEU A C 1
ATOM 2927 O O . LEU A 1 376 ? -21.841 15.728 3.173 1.00 25.77 376 LEU A O 1
#

Radius of gyration: 22.76 Å; chains: 1; bounding box: 46×55×81 Å

Secondary structure (DSSP, 8-state):
----PPPPP--HHHHHTTSPPTTTPBP-----S-----PPPPPS-SEEEPPEE--SS--TTEEEETTTTEEEEPPPTTS-EEETTEEE-TTS-TTT------S-TTTS-STTTHHHHHHHHHHHHTT--HHHHHHHHHHHHHHHHHHHHHHHHHH-TT--HHHHHHHHTTBHIIIIIHHHHHHHHTTPPPPSS----HHHHHHHHHHHHHHHHHGGGGGSSHHHHHHHHHHTT-HHHHHH--HHHHHHHHHHHH----HHHHHHHHHHHHHHHHHHHHHH-TT--HHHHHHHHHTSHIIIIIHHHHHHHTHHHHHHHS-HHHHHHHHHHHHHHHHHHHHHHHHT---SS-HHHHHHHHHHHHHHHHSSTTGGGTT-

Sequence (376 aa):
MVPVSEPSSFDSAALLEKYATPATAISTVTSTYRNWVGPWSMSSDTSCYREAHIMDTCPRNFDRNELTNTCWTECPMEFPLECGMECVRQNSDCGLEVSSKVSALVMAIFGTATFGVVGELVKLGKKLTWAVKCTNQLLLVMRGIIRYVRNVKTEDPQTSQQKLLLMLYQTNNVVTDLPMAIYACMGKEIPSKLQLSQIVLATSQWMLLQALTYDDDIISSWGRFRAFMKGANFTDAAEEITDGEIESLETAMKQNSSCGGDLKSLTDRVWMTVNEYREENPSITDDELRLKISESDLVLYDVATVTNNCMQHLISESSVETAYTTRETLRKTFGVIINDLIESGKSDNGTSLDEKMTAYKWIDTGLSPQWSAAVL

Organism: NCBI:txid129364

Foldseek 3Di:
DDDDDDPDPPPVVVVLVLFAALQQFDALFDFPFDLDDFPDDQDPDQKDFWDKDQFCDEAPQWDQDPVRNITTGQADPNQNDDLDRMGGHPPDDSPPPPDDPPDPLPPPLCPDPRVVVLVVLLVQLVPDDLLLLLLLLVLLLLVSLLSSVVVVCVVPVPQDLVNSLSSVSRHLSLNFSQLVSVCSLVVHQRDLDRDNDPLSSVLSSLSSVCSVPQRLNCLQALVSVLVSCVVSVSVVSSVPQDPVNRVLSNLLSPDPDCLLSLLLSLLRSLSNSLSVVCVVPVPDALNNSVNSVSPGCSNVPSLSRSLSSCLVVLVVLDPSVRSSVVSVSSSVVVVSSNSCLSPQDDPDHRPSNSVVVVVVCSSSRSSGSSNSVVSD

pLDDT: mean 73.5, std 19.16, range [25.77, 95.56]